Protein AF-0000000073308489 (afdb_homodimer)

InterPro domains:
  IPR010666 Zinc finger, GRF-type [PF06839] (1-43)
  IPR010666 Zinc finger, GRF-type [PS51999] (3-45)

Structure (mmCIF, N/CA/C/O backbone):
data_AF-0000000073308489-model_v1
#
loop_
_entity.id
_entity.type
_entity.pdbx_description
1 polymer 'GRF-type domain-containing protein'
#
loop_
_atom_site.group_PDB
_atom_site.id
_atom_site.type_symbol
_atom_site.label_atom_id
_atom_site.label_alt_id
_atom_site.label_comp_id
_atom_site.label_asym_id
_atom_site.label_entity_id
_atom_site.label_seq_id
_atom_site.pdbx_PDB_ins_code
_atom_site.Cartn_x
_atom_site.Cartn_y
_atom_site.Cartn_z
_atom_site.occupancy
_atom_site.B_iso_or_equiv
_atom_site.auth_seq_id
_atom_site.auth_comp_id
_atom_site.auth_asym_id
_atom_site.auth_atom_id
_atom_site.pdbx_PDB_model_num
ATOM 1 N N . PRO A 1 1 ? 15.992 29.922 -3.949 1 93.38 1 PRO A N 1
ATOM 2 C CA . PRO A 1 1 ? 17.047 30.797 -3.43 1 93.38 1 PRO A CA 1
ATOM 3 C C . PRO A 1 1 ? 18.453 30.281 -3.773 1 93.38 1 PRO A C 1
ATOM 5 O O . PRO A 1 1 ? 18.594 29.141 -4.23 1 93.38 1 PRO A O 1
ATOM 8 N N . ILE A 1 2 ? 19.359 31.203 -3.68 1 94.56 2 ILE A N 1
ATOM 9 C CA . ILE A 1 2 ? 20.75 30.828 -3.91 1 94.56 2 ILE A CA 1
ATOM 10 C C . ILE A 1 2 ? 21.438 30.562 -2.576 1 94.56 2 ILE A C 1
ATOM 12 O O . ILE A 1 2 ? 21.297 31.344 -1.631 1 94.56 2 ILE A O 1
ATOM 16 N N . CYS A 1 3 ? 22.094 29.406 -2.621 1 95 3 CYS A N 1
ATOM 17 C CA . CYS A 1 3 ? 22.75 29.047 -1.366 1 95 3 CYS A CA 1
ATOM 18 C C . CYS A 1 3 ? 24.078 29.781 -1.227 1 95 3 CYS A C 1
ATOM 20 O O . CYS A 1 3 ? 24.391 30.656 -2.031 1 95 3 CYS A O 1
ATOM 22 N N . HIS A 1 4 ? 24.828 29.453 -0.182 1 92.44 4 HIS A N 1
ATOM 23 C CA . HIS A 1 4 ? 26.078 30.156 0.125 1 92.44 4 HIS A CA 1
ATOM 24 C C . HIS A 1 4 ? 27.172 29.766 -0.856 1 92.44 4 HIS A C 1
ATOM 26 O O . HIS A 1 4 ? 28.188 30.469 -0.963 1 92.44 4 HIS A O 1
ATOM 32 N N . CYS A 1 5 ? 26.969 28.641 -1.551 1 92.62 5 CYS A N 1
ATOM 33 C CA . CYS A 1 5 ? 27.938 28.188 -2.539 1 92.62 5 CYS A CA 1
ATOM 34 C C . CYS A 1 5 ? 27.703 28.875 -3.883 1 92.62 5 CYS A C 1
ATOM 36 O O . CYS A 1 5 ? 28.516 28.719 -4.809 1 92.62 5 CYS A O 1
ATOM 38 N N . GLY A 1 6 ? 26.609 29.578 -3.963 1 93.12 6 GLY A N 1
ATOM 39 C CA . GLY A 1 6 ? 26.281 30.25 -5.215 1 93.12 6 GLY A CA 1
ATOM 40 C C . GLY A 1 6 ? 25.438 29.391 -6.137 1 93.12 6 GLY A C 1
ATOM 41 O O . GLY A 1 6 ? 25.297 29.703 -7.32 1 93.12 6 GLY A O 1
ATOM 42 N N . ASN A 1 7 ? 24.938 28.375 -5.562 1 92.88 7 ASN A N 1
ATOM 43 C CA . ASN A 1 7 ? 24.109 27.469 -6.375 1 92.88 7 ASN A CA 1
ATOM 44 C C . ASN A 1 7 ? 22.625 27.656 -6.082 1 92.88 7 ASN A C 1
ATOM 46 O O . ASN A 1 7 ? 22.25 28.016 -4.965 1 92.88 7 ASN A O 1
ATOM 50 N N . GLN A 1 8 ? 21.828 27.469 -7.152 1 94.19 8 GLN A N 1
ATOM 51 C CA . GLN A 1 8 ? 20.391 27.469 -6.969 1 94.19 8 GLN A CA 1
ATOM 52 C C . GLN A 1 8 ? 19.938 26.25 -6.16 1 94.19 8 GLN A C 1
ATOM 54 O O . GLN A 1 8 ? 20.328 25.125 -6.453 1 94.19 8 GLN A O 1
ATOM 59 N N . CYS A 1 9 ? 19.094 26.531 -5.117 1 94.94 9 CYS A N 1
ATOM 60 C CA . CYS A 1 9 ? 18.625 25.438 -4.277 1 94.94 9 CYS A CA 1
ATOM 61 C C . CYS A 1 9 ? 17.391 24.766 -4.887 1 94.94 9 CYS A C 1
ATOM 63 O O . CYS A 1 9 ? 16.578 25.438 -5.539 1 94.94 9 CYS A O 1
ATOM 65 N N . ARG A 1 10 ? 17.328 23.484 -4.617 1 92.62 10 ARG A N 1
ATOM 66 C CA . ARG A 1 10 ? 16.156 22.75 -5.066 1 92.62 10 ARG A CA 1
ATOM 67 C C . ARG A 1 10 ? 15.148 22.562 -3.932 1 92.62 10 ARG A C 1
ATOM 69 O O . ARG A 1 10 ? 15.539 22.406 -2.771 1 92.62 10 ARG A O 1
ATOM 76 N N . LEU A 1 11 ? 13.906 22.734 -4.355 1 95.81 11 LEU A N 1
ATOM 77 C CA . LEU A 1 11 ? 12.836 22.469 -3.404 1 95.81 11 LEU A CA 1
ATOM 78 C C . LEU A 1 11 ? 12.695 20.969 -3.154 1 95.81 11 LEU A C 1
ATOM 80 O O . LEU A 1 11 ? 12.414 20.203 -4.082 1 95.81 11 LEU A O 1
ATOM 84 N N . THR A 1 12 ? 12.945 20.609 -1.854 1 94.62 12 THR A N 1
ATOM 85 C CA . THR A 1 12 ? 12.914 19.203 -1.483 1 94.62 12 THR A CA 1
ATOM 86 C C . THR A 1 12 ? 11.859 18.953 -0.413 1 94.62 12 THR A C 1
ATOM 88 O O . THR A 1 12 ? 11.492 19.859 0.333 1 94.62 12 THR A O 1
ATOM 91 N N . THR A 1 13 ? 11.414 17.672 -0.446 1 96.5 13 THR A N 1
ATOM 92 C CA . THR A 1 13 ? 10.406 17.312 0.539 1 96.5 13 THR A CA 1
ATOM 93 C C . THR A 1 13 ? 11.023 16.516 1.681 1 96.5 13 THR A C 1
ATOM 95 O O . THR A 1 13 ? 11.781 15.57 1.444 1 96.5 13 THR A O 1
ATOM 98 N N . SER A 1 14 ? 10.766 16.891 2.887 1 96.44 14 SER A N 1
ATOM 99 C CA . SER A 1 14 ? 11.188 16.156 4.078 1 96.44 14 SER A CA 1
ATOM 100 C C . SER A 1 14 ? 10.219 15.031 4.398 1 96.44 14 SER A C 1
ATOM 102 O O . SER A 1 14 ? 9 15.211 4.328 1 96.44 14 SER A O 1
ATOM 104 N N . TRP A 1 15 ? 10.742 13.891 4.805 1 97.31 15 TRP A N 1
ATOM 105 C CA . TRP A 1 15 ? 9.898 12.758 5.168 1 97.31 15 TRP A CA 1
ATOM 106 C C . TRP A 1 15 ? 10.281 12.211 6.539 1 97.31 15 TRP A C 1
ATOM 108 O O . TRP A 1 15 ? 10.016 11.047 6.848 1 97.31 15 TRP A O 1
ATOM 118 N N . THR A 1 16 ? 10.883 13.109 7.27 1 96.31 16 THR A N 1
ATOM 119 C CA . THR A 1 16 ? 11.156 12.734 8.648 1 96.31 16 THR A CA 1
ATOM 120 C C . THR A 1 16 ? 9.867 12.703 9.469 1 96.31 16 THR A C 1
ATOM 122 O O . THR A 1 16 ? 8.875 13.336 9.102 1 96.31 16 THR A O 1
ATOM 125 N N . ASP A 1 17 ? 9.836 12.109 10.617 1 96.5 17 ASP A N 1
ATOM 126 C CA . ASP A 1 17 ? 8.648 11.969 11.453 1 96.5 17 ASP A CA 1
ATOM 127 C C . ASP A 1 17 ? 8.18 13.32 11.977 1 96.5 17 ASP A C 1
ATOM 129 O O . ASP A 1 17 ? 6.988 13.523 12.211 1 96.5 17 ASP A O 1
ATOM 133 N N . ASN A 1 18 ? 9.07 14.18 12.102 1 96.5 18 ASN A N 1
ATOM 134 C CA . ASN A 1 18 ? 8.727 15.469 12.688 1 96.5 18 ASN A CA 1
ATOM 135 C C . ASN A 1 18 ? 8.234 16.453 11.633 1 96.5 18 ASN A C 1
ATOM 137 O O . ASN A 1 18 ? 7.547 17.422 11.953 1 96.5 18 ASN A O 1
ATOM 141 N N . ASN A 1 19 ? 8.633 16.234 10.359 1 97 19 ASN A N 1
ATOM 142 C CA . ASN A 1 19 ? 8.242 17.141 9.281 1 97 19 ASN A CA 1
ATOM 143 C C . ASN A 1 19 ? 7.875 16.375 8.016 1 97 19 ASN A C 1
ATOM 145 O O . ASN A 1 19 ? 8.438 16.609 6.945 1 97 19 ASN A O 1
ATOM 149 N N . PRO A 1 20 ? 6.93 15.539 8.133 1 97.94 20 PRO A N 1
ATOM 150 C CA . PRO A 1 20 ? 6.59 14.727 6.961 1 97.94 20 PRO A CA 1
ATOM 151 C C . PRO A 1 20 ? 5.887 15.531 5.871 1 97.94 20 PRO A C 1
ATOM 153 O O . PRO A 1 20 ? 4.879 16.188 6.141 1 97.94 20 PRO A O 1
ATOM 156 N N . GLY A 1 21 ? 6.457 15.508 4.707 1 97.44 21 GLY A N 1
ATOM 157 C CA . GLY A 1 21 ? 5.816 16.141 3.564 1 97.44 21 GLY A CA 1
ATOM 158 C C . GLY A 1 21 ? 6.141 17.609 3.432 1 97.44 21 GLY A C 1
ATOM 159 O O . GLY A 1 21 ? 5.746 18.25 2.455 1 97.44 21 GLY A O 1
ATOM 160 N N . ARG A 1 22 ? 6.789 18.156 4.438 1 97.25 22 ARG A N 1
ATOM 161 C CA . ARG A 1 22 ? 7.109 19.578 4.426 1 97.25 22 ARG A CA 1
ATOM 162 C C . ARG A 1 22 ? 8.234 19.875 3.441 1 97.25 22 ARG A C 1
ATOM 164 O O . ARG A 1 22 ? 9.219 19.141 3.367 1 97.25 22 ARG A O 1
ATOM 171 N N . ARG A 1 23 ? 8.062 21.016 2.801 1 97.44 23 ARG A N 1
ATOM 172 C CA . ARG A 1 23 ? 9.062 21.328 1.788 1 97.44 23 ARG A CA 1
ATOM 173 C C . ARG A 1 23 ? 10.055 22.359 2.305 1 97.44 23 ARG A C 1
ATOM 175 O O . ARG A 1 23 ? 9.719 23.188 3.166 1 97.44 23 ARG A O 1
ATOM 182 N N . PHE A 1 24 ? 11.297 22.172 1.689 1 96.88 24 PHE A N 1
ATOM 183 C CA . PHE A 1 24 ? 12.359 23.094 2.07 1 96.88 24 PHE A CA 1
ATOM 184 C C . PHE A 1 24 ? 13.336 23.312 0.916 1 96.88 24 PHE A C 1
ATOM 186 O O . PHE A 1 24 ? 13.406 22.5 -0.001 1 96.88 24 PHE A O 1
ATOM 193 N N . TRP A 1 25 ? 13.961 24.422 0.917 1 96.38 25 TRP A N 1
ATOM 194 C CA . TRP A 1 25 ? 15.102 24.719 0.059 1 96.38 25 TRP A CA 1
ATOM 195 C C . TRP A 1 25 ? 16.406 24.375 0.759 1 96.38 25 TRP A C 1
ATOM 197 O O . TRP A 1 25 ? 16.641 24.781 1.903 1 96.38 25 TRP A O 1
ATOM 207 N N . GLY A 1 26 ? 17.141 23.547 0.122 1 93.44 26 GLY A N 1
ATOM 208 C CA . GLY A 1 26 ? 18.438 23.203 0.691 1 93.44 26 GLY A CA 1
ATOM 209 C C . GLY A 1 26 ? 19.531 23.078 -0.351 1 93.44 26 GLY A C 1
ATOM 210 O O . GLY A 1 26 ? 19.266 22.766 -1.51 1 93.44 26 GLY A O 1
ATOM 211 N N . CYS A 1 27 ? 20.672 23.375 0.112 1 93.31 27 CYS A N 1
ATOM 212 C CA . CYS A 1 27 ? 21.828 23.141 -0.739 1 93.31 27 CYS A CA 1
ATOM 213 C C . CYS A 1 27 ? 22.016 21.641 -1 1 93.31 27 CYS A C 1
ATOM 215 O O . CYS A 1 27 ? 21.75 20.812 -0.128 1 93.31 27 CYS A O 1
ATOM 217 N N . ALA A 1 28 ? 22.484 21.391 -2.162 1 87.62 28 ALA A N 1
ATOM 218 C CA . ALA A 1 28 ? 22.734 20 -2.52 1 87.62 28 ALA A CA 1
ATOM 219 C C . ALA A 1 28 ? 23.797 19.375 -1.613 1 87.62 28 ALA A C 1
ATOM 221 O O . ALA A 1 28 ? 23.812 18.156 -1.419 1 87.62 28 ALA A O 1
ATOM 222 N N . ASN A 1 29 ? 24.562 20.172 -1.002 1 83.94 29 ASN A N 1
ATOM 223 C CA . ASN A 1 29 ? 25.641 19.703 -0.139 1 83.94 29 ASN A CA 1
ATOM 224 C C . ASN A 1 29 ? 25.266 19.781 1.336 1 83.94 29 ASN A C 1
ATOM 226 O O . ASN A 1 29 ? 26.141 19.766 2.209 1 83.94 29 ASN A O 1
ATOM 230 N N . TYR A 1 30 ? 24 19.953 1.499 1 84.25 30 TYR A N 1
ATOM 231 C CA . TYR A 1 30 ? 23.547 20.062 2.879 1 84.25 30 TYR A CA 1
ATOM 232 C C . TYR A 1 30 ? 23.812 18.781 3.656 1 84.25 30 TYR A C 1
ATOM 234 O O . TYR A 1 30 ? 23.5 17.688 3.182 1 84.25 30 TYR A O 1
ATOM 242 N N . GLY A 1 31 ? 24.375 18.906 4.863 1 77.44 31 GLY A N 1
ATOM 243 C CA . GLY A 1 31 ? 24.641 17.75 5.715 1 77.44 31 GLY A CA 1
ATOM 244 C C . GLY A 1 31 ? 26.016 17.141 5.469 1 77.44 31 GLY A C 1
ATOM 245 O O . GLY A 1 31 ? 26.438 16.25 6.199 1 77.44 31 GLY A O 1
ATOM 246 N N . VAL A 1 32 ? 26.578 17.5 4.34 1 79.38 32 VAL A N 1
ATOM 247 C CA . VAL A 1 32 ? 27.938 17.031 4.086 1 79.38 32 VAL A CA 1
ATOM 248 C C . VAL A 1 32 ? 28.906 17.688 5.066 1 79.38 32 VAL A C 1
ATOM 250 O O . VAL A 1 32 ? 28.703 18.828 5.48 1 79.38 32 VAL A O 1
ATOM 253 N N . ARG A 1 33 ? 29.859 16.797 5.539 1 81.25 33 ARG A N 1
ATOM 254 C CA . ARG A 1 33 ? 30.875 17.375 6.422 1 81.25 33 ARG A CA 1
ATOM 255 C C . ARG A 1 33 ? 31.484 18.625 5.812 1 81.25 33 ARG A C 1
ATOM 257 O O . ARG A 1 33 ? 32.031 18.578 4.707 1 81.25 33 ARG A O 1
ATOM 264 N N . ARG A 1 34 ? 31.516 19.75 6.566 1 80.81 34 ARG A N 1
ATOM 265 C CA . ARG A 1 34 ? 32.062 21.047 6.137 1 80.81 34 ARG A CA 1
ATOM 266 C C . ARG A 1 34 ? 31.312 21.562 4.91 1 80.81 34 ARG A C 1
ATOM 268 O O . ARG A 1 34 ? 31.891 22.266 4.082 1 80.81 34 ARG A O 1
ATOM 275 N N . GLY A 1 35 ? 30.172 21 4.66 1 82.06 35 GLY A N 1
ATOM 276 C CA . GLY A 1 35 ? 29.391 21.422 3.504 1 82.06 35 GLY A CA 1
ATOM 277 C C . GLY A 1 35 ? 28.5 22.609 3.787 1 82.06 35 GLY A C 1
ATOM 278 O O . GLY A 1 35 ? 28.438 23.094 4.918 1 82.06 35 GLY A O 1
ATOM 279 N N . CYS A 1 36 ? 27.938 23.188 2.715 1 91.38 36 CYS A N 1
ATOM 280 C CA . CYS A 1 36 ? 27.016 24.312 2.781 1 91.38 36 CYS A CA 1
ATOM 281 C C . CYS A 1 36 ? 25.797 23.969 3.643 1 91.38 36 CYS A C 1
ATOM 283 O O . CYS A 1 36 ? 25.188 22.906 3.48 1 91.38 36 CYS A O 1
ATOM 285 N N . ALA A 1 37 ? 25.469 24.828 4.656 1 88.62 37 ALA A N 1
ATOM 286 C CA . ALA A 1 37 ? 24.406 24.531 5.609 1 88.62 37 ALA A CA 1
ATOM 287 C C . ALA A 1 37 ? 23.141 25.312 5.281 1 88.62 37 ALA A C 1
ATOM 289 O O . ALA A 1 37 ? 22.297 25.531 6.156 1 88.62 37 ALA A O 1
ATOM 290 N N . PHE A 1 38 ? 23.156 25.844 4.008 1 94.06 38 PHE A N 1
ATOM 291 C CA . PHE A 1 38 ? 21.969 26.609 3.648 1 94.06 38 PHE A CA 1
ATOM 292 C C . PHE A 1 38 ? 20.734 25.719 3.705 1 94.06 38 PHE A C 1
ATOM 294 O O . PHE A 1 38 ? 20.688 24.656 3.105 1 94.06 38 PHE A O 1
ATOM 301 N N . PHE A 1 39 ? 19.75 26.172 4.453 1 93.94 39 PHE A N 1
ATOM 302 C CA . PHE A 1 39 ? 18.484 25.469 4.648 1 93.94 39 PHE A CA 1
ATOM 303 C C . PHE A 1 39 ? 17.375 26.438 5.031 1 93.94 39 PHE A C 1
ATOM 305 O O . PHE A 1 39 ? 17.531 27.234 5.949 1 93.94 39 PHE A O 1
ATOM 312 N N . GLU A 1 40 ?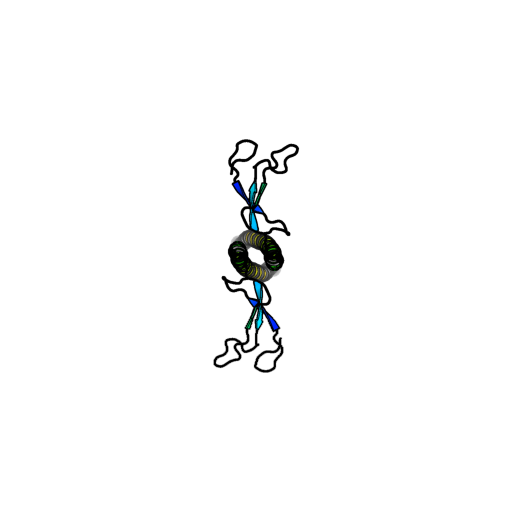 16.281 26.312 4.172 1 95.12 40 GLU A N 1
ATOM 313 C CA . GLU A 1 40 ? 15.125 27.156 4.461 1 95.12 40 GLU A CA 1
ATOM 314 C C . GLU A 1 40 ? 13.812 26.406 4.199 1 95.12 40 GLU A C 1
ATOM 316 O O . GLU A 1 40 ? 13.578 25.922 3.088 1 95.12 40 GLU A O 1
ATOM 321 N N . TRP A 1 41 ? 12.992 26.531 5.262 1 96.25 41 TRP A N 1
ATOM 322 C CA . TRP A 1 41 ? 11.688 25.906 5.062 1 96.25 41 TRP A CA 1
ATOM 323 C C . TRP A 1 41 ? 10.844 26.719 4.082 1 96.25 41 TRP A C 1
ATOM 325 O O . TRP A 1 41 ? 10.828 27.953 4.133 1 96.25 41 TRP A O 1
ATOM 335 N N . TYR A 1 42 ? 10.266 25.953 3.215 1 96.94 42 TYR A N 1
ATOM 336 C CA . TYR A 1 42 ? 9.328 26.547 2.27 1 96.94 42 TYR A CA 1
ATOM 337 C C . TYR A 1 42 ? 7.91 26.562 2.836 1 96.94 42 TYR A C 1
ATOM 339 O O . TYR A 1 42 ? 7.191 27.547 2.711 1 96.94 42 TYR A O 1
ATOM 347 N N . ASP A 1 43 ? 7.535 25.5 3.535 1 96.81 43 ASP A N 1
ATOM 348 C CA . ASP A 1 43 ? 6.203 25.344 4.113 1 96.81 43 ASP A CA 1
ATOM 349 C C . ASP A 1 43 ? 6.219 25.625 5.613 1 96.81 43 ASP A C 1
ATOM 351 O O . ASP A 1 43 ? 7.254 25.516 6.266 1 96.81 43 ASP A O 1
ATOM 355 N N . PRO A 1 44 ? 4.98 26.031 6.023 1 94.06 44 PRO A N 1
ATOM 356 C CA . PRO A 1 44 ? 4.879 26.172 7.477 1 94.06 44 PRO A CA 1
ATOM 357 C C . PRO A 1 44 ? 4.969 24.844 8.203 1 94.06 44 PRO A C 1
ATOM 359 O O . PRO A 1 44 ? 5.012 23.781 7.566 1 94.06 44 PRO A O 1
ATOM 362 N N . GLN A 1 45 ? 5.02 24.969 9.555 1 93.81 45 GLN A N 1
ATOM 363 C CA . GLN A 1 45 ? 5.102 23.766 10.375 1 93.81 45 GLN A CA 1
ATOM 364 C C . GLN A 1 45 ? 3.863 22.891 10.195 1 93.81 45 GLN A C 1
ATOM 366 O O . GLN A 1 45 ? 2.748 23.406 10.086 1 93.81 45 GLN A O 1
ATOM 371 N N . VAL A 1 46 ? 4.125 21.656 10.281 1 94.38 46 VAL A N 1
ATOM 372 C CA . VAL A 1 46 ? 3.037 20.688 10.195 1 94.38 46 VAL A CA 1
ATOM 373 C C . VAL A 1 46 ? 2.367 20.531 11.555 1 94.38 46 VAL A C 1
ATOM 375 O O . VAL A 1 46 ? 3.045 20.5 12.586 1 94.38 46 VAL A O 1
ATOM 378 N N . CYS A 1 47 ? 1.053 20.453 11.484 1 94.19 47 CYS A N 1
ATOM 379 C CA . CYS A 1 47 ? 0.37 20.266 12.758 1 94.19 47 CYS A CA 1
ATOM 380 C C . CYS A 1 47 ? 0.543 18.844 13.273 1 94.19 47 CYS A C 1
ATOM 382 O O . CYS A 1 47 ? 0.816 17.938 12.492 1 94.19 47 CYS A O 1
ATOM 384 N N . GLU A 1 48 ? 0.394 18.703 14.578 1 95.75 48 GLU A N 1
ATOM 385 C CA . GLU A 1 48 ? 0.668 17.422 15.242 1 95.75 48 GLU A CA 1
ATOM 386 C C . GLU A 1 48 ? -0.207 16.312 14.68 1 95.75 48 GLU A C 1
ATOM 388 O O . GLU A 1 48 ? 0.278 15.211 14.406 1 95.75 48 GLU A O 1
ATOM 393 N N . ARG A 1 49 ? -1.461 16.578 14.555 1 96.94 49 ARG A N 1
ATOM 394 C CA . ARG A 1 49 ? -2.377 15.57 14.039 1 96.94 49 ARG A CA 1
ATOM 395 C C . ARG A 1 49 ? -1.951 15.102 12.648 1 96.94 49 ARG A C 1
ATOM 397 O O . ARG A 1 49 ? -1.952 13.898 12.367 1 96.94 49 ARG A O 1
ATOM 404 N N . SER A 1 50 ? -1.629 16.047 11.82 1 97.06 50 SER A N 1
ATOM 405 C CA . SER A 1 50 ? -1.205 15.703 10.469 1 97.06 50 SER A CA 1
ATOM 406 C C . SER A 1 50 ? 0.065 14.859 10.484 1 97.06 50 SER A C 1
ATOM 408 O O . SER A 1 50 ? 0.217 13.938 9.68 1 97.06 50 SER A O 1
ATOM 410 N N . LYS A 1 51 ? 0.958 15.125 11.391 1 97.19 51 LYS A N 1
ATOM 411 C CA . LYS A 1 51 ? 2.162 14.312 11.539 1 97.19 51 LYS A CA 1
ATOM 412 C C . LYS A 1 51 ? 1.812 12.852 11.805 1 97.19 51 LYS A C 1
ATOM 414 O O . LYS A 1 51 ? 2.34 11.953 11.148 1 97.19 51 LYS A O 1
ATOM 419 N N . ILE A 1 52 ? 0.979 12.734 12.734 1 97.75 52 ILE A N 1
ATOM 420 C CA . ILE A 1 52 ? 0.576 11.398 13.156 1 97.75 52 ILE A CA 1
ATOM 421 C C . ILE A 1 52 ? -0.067 10.664 11.984 1 97.75 52 ILE A C 1
ATOM 423 O O . ILE A 1 52 ? 0.27 9.508 11.703 1 97.75 52 ILE A O 1
ATOM 427 N N . VAL A 1 53 ? -0.934 11.359 11.32 1 98.44 53 VAL A N 1
ATOM 428 C CA . VAL A 1 53 ? -1.691 10.75 10.234 1 98.44 53 VAL A CA 1
ATOM 429 C C . VAL A 1 53 ? -0.751 10.391 9.086 1 98.44 53 VAL A C 1
ATOM 431 O O . VAL A 1 53 ? -0.791 9.273 8.57 1 98.44 53 VAL A O 1
ATOM 434 N N . ILE A 1 54 ? 0.056 11.289 8.648 1 98.62 54 ILE A N 1
ATOM 435 C CA . ILE A 1 54 ? 0.968 11.07 7.535 1 98.62 54 ILE A CA 1
ATOM 436 C C . ILE A 1 54 ? 1.927 9.93 7.867 1 98.62 54 ILE A C 1
ATOM 438 O O . ILE A 1 54 ? 2.117 9.016 7.062 1 98.62 54 ILE A O 1
ATOM 442 N N . CYS A 1 55 ? 2.494 9.961 9.023 1 98.62 55 CYS A N 1
ATOM 443 C CA . CYS A 1 55 ? 3.42 8.906 9.406 1 98.62 55 CYS A CA 1
ATOM 444 C C . CYS A 1 55 ? 2.717 7.551 9.445 1 98.62 55 CYS A C 1
ATOM 446 O O . CYS A 1 55 ? 3.287 6.539 9.031 1 98.62 55 CYS A O 1
ATOM 448 N N . GLY A 1 56 ? 1.546 7.551 9.953 1 98.62 56 GLY A N 1
ATOM 449 C CA . GLY A 1 56 ? 0.768 6.32 9.953 1 98.62 56 GLY A CA 1
ATOM 450 C C . GLY A 1 56 ? 0.51 5.777 8.555 1 98.62 56 GLY A C 1
ATOM 451 O O . GLY A 1 56 ? 0.668 4.582 8.312 1 98.62 56 GLY A O 1
ATOM 452 N N . LEU A 1 57 ? 0.108 6.641 7.738 1 98.62 57 LEU A N 1
ATOM 453 C CA . LEU A 1 57 ? -0.155 6.25 6.359 1 98.62 57 LEU A CA 1
ATOM 454 C C . LEU A 1 57 ? 1.115 5.738 5.688 1 98.62 57 LEU A C 1
ATOM 456 O O . LEU A 1 57 ? 1.079 4.746 4.957 1 98.62 57 LEU A O 1
ATOM 460 N N . LEU A 1 58 ? 2.184 6.41 5.906 1 98.62 58 LEU A N 1
ATOM 461 C CA . LEU A 1 58 ? 3.459 5.984 5.336 1 98.62 58 LEU A CA 1
ATOM 462 C C . LEU A 1 58 ? 3.832 4.59 5.824 1 98.62 58 LEU A C 1
ATOM 464 O O . LEU A 1 58 ? 4.289 3.754 5.043 1 98.62 58 LEU A O 1
ATOM 468 N N . LYS A 1 59 ? 3.666 4.328 7.059 1 98.62 59 LYS A N 1
ATOM 469 C CA . LYS A 1 59 ? 3.959 3.008 7.609 1 98.62 59 LYS A CA 1
ATOM 470 C C . LYS A 1 59 ? 3.082 1.936 6.969 1 98.62 59 LYS A C 1
ATOM 472 O O . LYS A 1 59 ? 3.574 0.87 6.59 1 98.62 59 LYS A O 1
ATOM 477 N N . ARG A 1 60 ? 1.847 2.166 6.891 1 98.69 60 ARG A N 1
ATOM 478 C CA . ARG A 1 60 ? 0.921 1.228 6.266 1 98.69 60 ARG A CA 1
ATOM 479 C C . ARG A 1 60 ? 1.281 0.998 4.801 1 98.69 60 ARG A C 1
ATOM 481 O O . ARG A 1 60 ? 1.231 -0.134 4.312 1 98.69 60 ARG A O 1
ATOM 488 N N . LEU A 1 61 ? 1.571 2.066 4.199 1 98.69 61 LEU A N 1
ATOM 489 C CA . LEU A 1 61 ? 1.934 1.969 2.791 1 98.69 61 LEU A CA 1
ATOM 490 C C . LEU A 1 61 ? 3.168 1.092 2.605 1 98.69 61 LEU A C 1
ATOM 492 O O . LEU A 1 61 ? 3.193 0.228 1.726 1 98.69 61 LEU A O 1
ATOM 496 N N . ARG A 1 62 ? 4.141 1.306 3.391 1 98.38 62 ARG A N 1
ATOM 497 C CA . ARG A 1 62 ? 5.344 0.486 3.312 1 98.38 62 ARG A CA 1
ATOM 498 C C . ARG A 1 62 ? 5.02 -0.986 3.551 1 98.38 62 ARG A C 1
ATOM 500 O O . ARG A 1 62 ? 5.539 -1.861 2.854 1 98.38 62 ARG A O 1
ATOM 507 N N . LYS A 1 63 ? 4.199 -1.227 4.488 1 98.75 63 LYS A N 1
ATOM 508 C CA . LYS A 1 63 ? 3.793 -2.596 4.793 1 98.75 63 LYS A CA 1
ATOM 509 C C . LYS A 1 63 ? 3.092 -3.24 3.602 1 98.75 63 LYS A C 1
ATOM 511 O O . LYS A 1 63 ? 3.408 -4.371 3.227 1 98.75 63 LYS A O 1
ATOM 516 N N . GLU A 1 64 ? 2.189 -2.479 3.055 1 98.75 64 GLU A N 1
ATOM 517 C CA . GLU A 1 64 ? 1.459 -2.988 1.898 1 98.75 64 GLU A CA 1
ATOM 518 C C . GLU A 1 64 ? 2.395 -3.232 0.718 1 98.75 64 GLU A C 1
ATOM 520 O O . GLU A 1 64 ? 2.258 -4.23 0.007 1 98.75 64 GLU A O 1
ATOM 525 N N . GLU A 1 65 ? 3.279 -2.41 0.503 1 98.62 65 GLU A N 1
ATOM 526 C CA . GLU A 1 65 ? 4.238 -2.543 -0.587 1 98.62 65 GLU A CA 1
ATOM 527 C C . GLU A 1 65 ? 5.121 -3.775 -0.398 1 98.62 65 GLU A C 1
ATOM 529 O O . GLU A 1 65 ? 5.434 -4.477 -1.362 1 98.62 65 GLU A O 1
ATOM 534 N N . GLU A 1 66 ? 5.551 -3.988 0.815 1 98.56 66 GLU A N 1
ATOM 535 C CA . GLU A 1 66 ? 6.34 -5.18 1.111 1 98.56 66 GLU A CA 1
ATOM 536 C C . GLU A 1 66 ? 5.543 -6.453 0.838 1 98.56 66 GLU A C 1
ATOM 538 O O . GLU A 1 66 ? 6.062 -7.398 0.242 1 98.56 66 GLU A O 1
ATOM 543 N N . GLU A 1 67 ? 4.336 -6.441 1.291 1 98.56 67 GLU A N 1
ATOM 544 C CA . GLU A 1 67 ? 3.467 -7.582 1.03 1 98.56 67 GLU A CA 1
ATOM 545 C C . GLU A 1 67 ? 3.283 -7.805 -0.469 1 98.56 67 GLU A C 1
ATOM 547 O O . GLU A 1 67 ? 3.342 -8.945 -0.943 1 98.56 67 GLU A O 1
ATOM 552 N N . ASN A 1 68 ? 3.043 -6.719 -1.115 1 98.69 68 ASN A N 1
ATOM 553 C CA . ASN A 1 68 ? 2.898 -6.797 -2.564 1 98.69 68 ASN A CA 1
ATOM 554 C C . ASN A 1 68 ? 4.145 -7.387 -3.221 1 98.69 68 ASN A C 1
ATOM 556 O O . ASN A 1 68 ? 4.039 -8.195 -4.141 1 98.69 68 ASN A O 1
ATOM 560 N N . ARG A 1 69 ? 5.312 -7.016 -2.781 1 98.19 69 ARG A N 1
ATOM 561 C CA . ARG A 1 69 ? 6.566 -7.535 -3.314 1 98.19 69 ARG A CA 1
ATOM 562 C C . ARG A 1 69 ? 6.672 -9.047 -3.1 1 98.19 69 ARG A C 1
ATOM 564 O O . ARG A 1 69 ? 7.062 -9.781 -4.008 1 98.19 69 ARG A O 1
ATOM 571 N N . LYS A 1 70 ? 6.312 -9.5 -1.938 1 98.38 70 LYS A N 1
ATOM 572 C CA . LYS A 1 70 ? 6.348 -10.922 -1.614 1 98.38 70 LYS A CA 1
ATOM 573 C C . LYS A 1 70 ? 5.383 -11.711 -2.494 1 98.38 70 LYS A C 1
ATOM 575 O O . LYS A 1 70 ? 5.734 -12.773 -3.016 1 98.38 70 LYS A O 1
ATOM 580 N N . LEU A 1 71 ? 4.219 -11.164 -2.688 1 98.25 71 LEU A N 1
ATOM 581 C CA . LEU A 1 71 ? 3.207 -11.836 -3.498 1 98.25 71 LEU A CA 1
ATOM 582 C C . LEU A 1 71 ? 3.639 -11.898 -4.961 1 98.25 71 LEU A C 1
ATOM 584 O O . LEU A 1 71 ? 3.418 -12.914 -5.633 1 98.25 71 LEU A O 1
ATOM 588 N N . LYS A 1 72 ? 4.203 -10.828 -5.43 1 98.25 72 LYS A N 1
ATOM 589 C CA . LYS A 1 72 ? 4.688 -10.836 -6.805 1 98.25 72 LYS A CA 1
ATOM 590 C C . LYS A 1 72 ? 5.742 -11.922 -7.012 1 98.25 72 LYS A C 1
ATOM 592 O O . LYS A 1 72 ? 5.766 -12.578 -8.055 1 98.25 72 LYS A O 1
ATOM 597 N N . LYS A 1 73 ? 6.59 -12.125 -6.043 1 97.69 73 LYS A N 1
ATOM 598 C CA . LYS 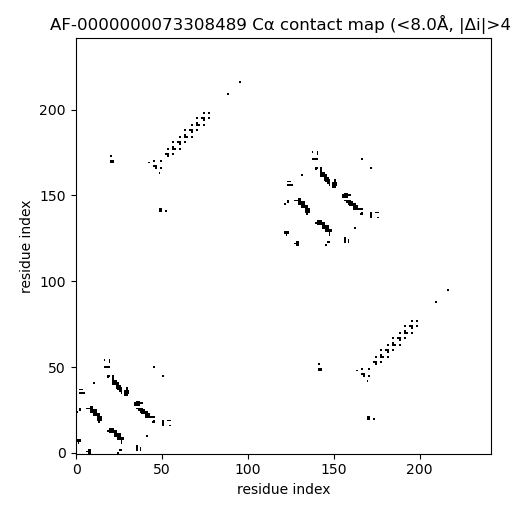A 1 73 ? 7.582 -13.195 -6.117 1 97.69 73 LYS A CA 1
ATOM 599 C C . LYS A 1 73 ? 6.91 -14.57 -6.137 1 97.69 73 LYS A C 1
ATOM 601 O O . LYS A 1 73 ? 7.309 -15.445 -6.902 1 97.69 73 LYS A O 1
ATOM 606 N N . LYS A 1 74 ? 5.91 -14.711 -5.309 1 96.88 74 LYS A N 1
ATOM 607 C CA . LYS A 1 74 ? 5.184 -15.969 -5.258 1 96.88 74 LYS A CA 1
ATOM 608 C C . LYS A 1 74 ? 4.5 -16.266 -6.59 1 96.88 74 LYS A C 1
ATOM 610 O O . LYS A 1 74 ? 4.527 -17.406 -7.07 1 96.88 74 LYS A O 1
ATOM 615 N N . VAL A 1 75 ? 3.91 -15.195 -7.078 1 96.25 75 VAL A N 1
ATOM 616 C CA . VAL A 1 75 ? 3.238 -15.344 -8.367 1 96.25 75 VAL A CA 1
ATOM 617 C C . VAL A 1 75 ? 4.262 -15.695 -9.445 1 96.25 75 VAL A C 1
ATOM 619 O O . VAL A 1 75 ? 4.02 -16.562 -10.281 1 96.25 75 VAL A O 1
ATOM 622 N N . GLY A 1 76 ? 5.391 -15.047 -9.43 1 95.25 76 GLY A N 1
ATOM 623 C CA . GLY A 1 76 ? 6.441 -15.367 -10.383 1 95.25 76 GLY A CA 1
ATOM 624 C C . GLY A 1 76 ? 6.938 -16.797 -10.273 1 95.25 76 GLY A C 1
ATOM 625 O O . GLY A 1 76 ? 7.145 -17.469 -11.281 1 95.25 76 GLY A O 1
ATOM 626 N N . ALA A 1 77 ? 7.113 -17.219 -9.102 1 93.38 77 ALA A N 1
ATOM 627 C CA . ALA A 1 77 ? 7.57 -18.594 -8.859 1 93.38 77 ALA A CA 1
ATOM 628 C C . ALA A 1 77 ? 6.531 -19.609 -9.328 1 93.38 77 ALA A C 1
ATOM 630 O O . ALA A 1 77 ? 6.879 -20.641 -9.914 1 93.38 77 ALA A O 1
ATOM 631 N N . ALA A 1 78 ? 5.246 -19.266 -9.031 1 91.06 78 ALA A N 1
ATOM 632 C CA . ALA A 1 78 ? 4.168 -20.172 -9.445 1 91.06 78 ALA A CA 1
ATOM 633 C C . ALA A 1 78 ? 4.086 -20.266 -10.961 1 91.06 78 ALA A C 1
ATOM 635 O O . ALA A 1 78 ? 3.84 -21.344 -11.508 1 91.06 78 ALA A O 1
ATOM 636 N N . GLN A 1 79 ? 4.285 -19.219 -11.625 1 90.75 79 GLN A N 1
ATOM 637 C CA . GLN A 1 79 ? 4.266 -19.219 -13.086 1 90.75 79 GLN A CA 1
ATOM 638 C C . GLN A 1 79 ? 5.418 -20.047 -13.648 1 90.75 79 GLN A C 1
ATOM 640 O O . GLN A 1 79 ? 5.23 -20.812 -14.594 1 90.75 79 GLN A O 1
ATOM 645 N N . ALA A 1 80 ? 6.578 -19.906 -13.062 1 90.69 80 ALA A N 1
ATOM 646 C CA . ALA A 1 80 ? 7.734 -20.703 -13.477 1 90.69 80 ALA A CA 1
ATOM 647 C C . ALA A 1 80 ? 7.48 -22.188 -13.266 1 90.69 80 ALA A C 1
ATOM 649 O O . ALA A 1 80 ? 7.809 -23.016 -14.125 1 90.69 80 ALA A O 1
ATOM 650 N N . GLN A 1 81 ? 6.918 -22.562 -12.203 1 88.06 81 GLN A N 1
ATOM 651 C CA . GLN A 1 81 ? 6.617 -23.953 -11.883 1 88.06 81 GLN A CA 1
ATOM 652 C C . GLN A 1 81 ? 5.586 -24.531 -12.852 1 88.06 81 GLN A C 1
ATOM 654 O O . GLN A 1 81 ? 5.664 -25.703 -13.234 1 88.06 81 GLN A O 1
ATOM 659 N N . ARG A 1 82 ? 4.602 -23.781 -13.258 1 86.31 82 ARG A N 1
ATOM 660 C CA . ARG A 1 82 ? 3.588 -24.203 -14.211 1 86.31 82 ARG A CA 1
ATOM 661 C C . ARG A 1 82 ? 4.223 -24.609 -15.539 1 86.31 82 ARG A C 1
ATOM 663 O O . ARG A 1 82 ? 3.85 -25.625 -16.125 1 86.31 82 ARG A O 1
ATOM 670 N N . PHE A 1 83 ? 5.219 -23.875 -15.977 1 87.44 83 PHE A N 1
ATOM 671 C CA . PHE A 1 83 ? 5.91 -24.172 -17.219 1 87.44 83 PHE A CA 1
ATOM 672 C C . PHE A 1 83 ? 6.676 -25.484 -17.109 1 87.44 83 PHE A C 1
ATOM 674 O O . PHE A 1 83 ? 6.621 -26.328 -18.016 1 87.44 83 PHE A O 1
ATOM 681 N N . LEU A 1 84 ? 7.348 -25.688 -16.031 1 86.81 84 LEU A N 1
ATOM 682 C CA . LEU A 1 84 ? 8.109 -26.906 -15.797 1 86.81 84 LEU A CA 1
ATOM 683 C C . LEU A 1 84 ? 7.184 -28.125 -15.75 1 86.81 84 LEU A C 1
ATOM 685 O O . LEU A 1 84 ? 7.473 -29.156 -16.375 1 86.81 84 LEU A O 1
ATOM 689 N N . ARG A 1 85 ? 6.078 -28.031 -15.133 1 84.31 85 ARG A N 1
ATOM 690 C CA . ARG A 1 85 ? 5.141 -29.141 -15 1 84.31 85 ARG A CA 1
ATOM 691 C C . ARG A 1 85 ? 4.543 -29.516 -16.359 1 84.31 85 ARG A C 1
ATOM 693 O O . ARG A 1 85 ? 4.359 -30.688 -16.656 1 84.31 85 ARG A O 1
ATOM 700 N N . ALA A 1 86 ? 4.234 -28.406 -17.109 1 84.75 86 ALA A N 1
ATOM 701 C CA . ALA A 1 86 ? 3.695 -28.656 -18.438 1 84.75 86 ALA A CA 1
ATOM 702 C C . ALA A 1 86 ? 4.688 -29.438 -19.297 1 84.75 86 ALA A C 1
ATOM 704 O O . ALA A 1 86 ? 4.293 -30.344 -20.031 1 84.75 86 ALA A O 1
ATOM 705 N N . SER A 1 87 ? 5.996 -29.156 -19.203 1 87.56 87 SER A N 1
ATOM 706 C CA . SER A 1 87 ? 7.039 -29.859 -19.938 1 87.56 87 SER A CA 1
ATOM 707 C C . SER A 1 87 ? 7.164 -31.312 -19.484 1 87.56 87 SER A C 1
ATOM 709 O O . SER A 1 87 ? 7.281 -32.219 -20.312 1 87.56 87 SER A O 1
ATOM 711 N N . VAL A 1 88 ? 7.066 -31.516 -18.203 1 84 88 VAL A N 1
ATOM 712 C CA . VAL A 1 88 ? 7.176 -32.875 -17.641 1 84 88 VAL A CA 1
ATOM 713 C C . VAL A 1 88 ? 5.973 -33.719 -18.078 1 84 88 VAL A C 1
ATOM 715 O O . VAL A 1 88 ? 6.129 -34.875 -18.469 1 84 88 VAL A O 1
ATOM 718 N N . MET A 1 89 ? 4.742 -33.156 -18.047 1 83.81 89 MET A N 1
ATOM 719 C CA . MET A 1 89 ? 3.533 -33.844 -18.484 1 83.81 89 MET A CA 1
ATOM 720 C C . MET A 1 89 ? 3.613 -34.25 -19.953 1 83.81 89 MET A C 1
ATOM 722 O O . MET A 1 89 ? 3.238 -35.344 -20.328 1 83.81 89 MET A O 1
ATOM 726 N N . GLY A 1 90 ? 4.121 -33.25 -20.797 1 85.06 90 GLY A N 1
ATOM 727 C CA . GLY A 1 90 ? 4.309 -33.562 -22.203 1 85.06 90 GLY A CA 1
ATOM 728 C C . GLY A 1 90 ? 5.281 -34.688 -22.453 1 85.06 90 GLY A C 1
ATOM 729 O O . GLY A 1 90 ? 5.027 -35.562 -23.281 1 85.06 90 GLY A O 1
ATOM 730 N N . SER A 1 91 ? 6.367 -34.812 -21.719 1 86.38 91 SER A N 1
ATOM 731 C CA . SER A 1 91 ? 7.359 -35.875 -21.844 1 86.38 91 SER A CA 1
ATOM 732 C C . SER A 1 91 ? 6.781 -37.25 -21.422 1 86.38 91 SER A C 1
ATOM 734 O O . SER A 1 91 ? 7.086 -38.25 -22.047 1 86.38 91 SER A O 1
ATOM 736 N N . ARG A 1 92 ? 5.93 -37.281 -20.422 1 81.25 92 ARG A N 1
ATOM 737 C CA . ARG A 1 92 ? 5.305 -38.5 -19.969 1 81.25 92 ARG A CA 1
ATOM 738 C C . ARG A 1 92 ? 4.336 -39.062 -21.016 1 81.25 92 ARG A C 1
ATOM 740 O O . ARG A 1 92 ? 4.309 -40.25 -21.281 1 81.25 92 ARG A O 1
ATOM 747 N N . ILE A 1 93 ? 3.525 -38.031 -21.562 1 84.56 93 ILE A N 1
ATOM 748 C CA . ILE A 1 93 ? 2.598 -38.406 -22.625 1 84.56 93 ILE A CA 1
ATOM 749 C C . ILE A 1 93 ? 3.375 -39 -23.797 1 84.56 93 ILE A C 1
ATOM 751 O O . ILE A 1 93 ? 3.002 -40.031 -24.344 1 84.56 93 ILE A O 1
ATOM 755 N N . PHE A 1 94 ? 4.566 -38.438 -24.109 1 87.56 94 PHE A N 1
ATOM 756 C CA . PHE A 1 94 ? 5.426 -38.906 -25.188 1 87.56 94 PHE A CA 1
ATOM 757 C C . PHE A 1 94 ? 5.984 -40.281 -24.875 1 87.56 94 PHE A C 1
ATOM 759 O O . PHE A 1 94 ? 5.961 -41.188 -25.719 1 87.56 94 PHE A O 1
ATOM 766 N N . LEU A 1 95 ? 6.387 -40.5 -23.625 1 84.12 95 LEU A N 1
ATOM 767 C CA . LEU A 1 95 ? 6.934 -41.781 -23.203 1 84.12 95 LEU A CA 1
ATOM 768 C C . LEU A 1 95 ? 5.863 -42.875 -23.234 1 84.12 95 LEU A C 1
ATOM 770 O O . LEU A 1 95 ? 6.137 -44 -23.625 1 84.12 95 LEU A O 1
ATOM 774 N N . THR A 1 96 ? 4.598 -42.531 -22.797 1 82.5 96 THR A N 1
ATOM 775 C CA . THR A 1 96 ? 3.49 -43.469 -22.812 1 82.5 96 THR A CA 1
ATOM 776 C C . THR A 1 96 ? 3.131 -43.875 -24.234 1 82.5 96 THR A C 1
ATOM 778 O O . THR A 1 96 ? 2.877 -45.031 -24.516 1 82.5 96 THR A O 1
ATOM 781 N N . VAL A 1 97 ? 3.133 -42.875 -25.203 1 85.94 97 VAL A N 1
ATOM 782 C CA . VAL A 1 97 ? 2.846 -43.156 -26.609 1 85.94 97 VAL A CA 1
ATOM 783 C C . VAL A 1 97 ? 3.951 -44.031 -27.203 1 85.94 97 VAL A C 1
ATOM 785 O O . VAL A 1 97 ? 3.672 -44.969 -27.922 1 85.94 97 VAL A O 1
ATOM 788 N N . LEU A 1 98 ? 5.254 -43.812 -26.781 1 85.12 98 LEU A N 1
ATOM 789 C CA . LEU A 1 98 ? 6.395 -44.594 -27.25 1 85.12 98 LEU A CA 1
ATOM 790 C C . LEU A 1 98 ? 6.328 -46.031 -26.734 1 85.12 98 LEU A C 1
ATOM 792 O O . LEU A 1 98 ? 6.578 -46.969 -27.469 1 85.12 98 LEU A O 1
ATOM 796 N N . LEU A 1 99 ? 5.898 -46.156 -25.438 1 80.25 99 LEU A N 1
ATOM 797 C CA . LEU A 1 99 ? 5.762 -47.469 -24.828 1 80.25 99 LEU A CA 1
ATOM 798 C C . LEU A 1 99 ? 4.633 -48.25 -25.484 1 80.25 99 LE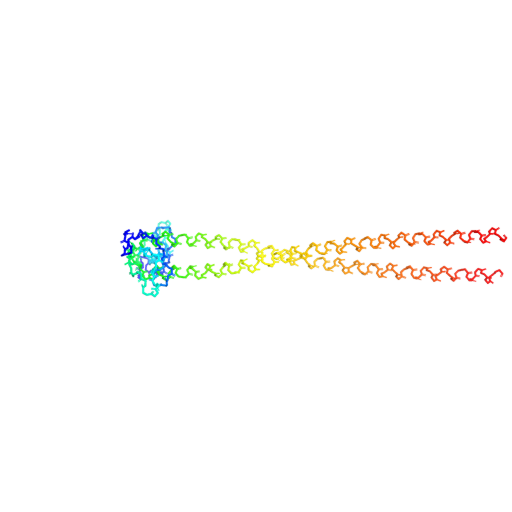U A C 1
ATOM 800 O O . LEU A 1 99 ? 4.773 -49.469 -25.75 1 80.25 99 LEU A O 1
ATOM 804 N N . GLY A 1 100 ? 3.535 -47.562 -25.812 1 80 100 GLY A N 1
ATOM 805 C CA . GLY A 1 100 ? 2.438 -48.219 -26.531 1 80 100 GLY A CA 1
ATOM 806 C C . GLY A 1 100 ? 2.811 -48.656 -27.922 1 80 100 GLY A C 1
ATOM 807 O O . GLY A 1 100 ? 2.439 -49.75 -28.359 1 80 100 GLY A O 1
ATOM 808 N N . MET A 1 101 ? 3.621 -47.875 -28.625 1 86.06 101 MET A N 1
ATOM 809 C CA . MET A 1 101 ? 4.082 -48.219 -29.969 1 86.06 101 MET A CA 1
ATOM 810 C C . MET A 1 101 ? 5.051 -49.406 -29.922 1 86.06 101 MET A C 1
ATOM 812 O O . MET A 1 101 ? 5.02 -50.25 -30.797 1 86.06 101 MET A O 1
ATOM 816 N N . LEU A 1 102 ? 5.801 -49.531 -28.859 1 79.12 102 LEU A N 1
ATOM 817 C CA . LEU A 1 102 ? 6.738 -50.625 -28.688 1 79.12 102 LEU A CA 1
ATOM 818 C C . LEU A 1 102 ? 6 -51.906 -28.375 1 79.12 102 LEU A C 1
ATOM 820 O O . LEU A 1 102 ? 6.352 -52.969 -28.906 1 79.12 102 LEU A O 1
ATOM 824 N N . ILE A 1 103 ? 4.918 -51.812 -27.641 1 74.06 103 ILE A N 1
ATOM 825 C CA . ILE A 1 103 ? 4.125 -52.969 -27.297 1 74.06 103 ILE A CA 1
ATOM 826 C C . ILE A 1 103 ? 3.389 -53.5 -28.531 1 74.06 103 ILE A C 1
ATOM 828 O O . ILE A 1 103 ? 3.348 -54.719 -28.766 1 74.06 103 ILE A O 1
ATOM 832 N N . LEU A 1 104 ? 2.865 -52.625 -29.328 1 77.94 104 LEU A N 1
ATOM 833 C CA . LEU A 1 104 ? 2.174 -53 -30.562 1 77.94 104 LEU A CA 1
ATOM 834 C C . LEU A 1 104 ? 3.139 -53.656 -31.547 1 77.94 104 LEU A C 1
ATOM 836 O O . LEU A 1 104 ? 2.785 -54.625 -32.219 1 77.94 104 LEU A O 1
ATOM 840 N N . GLU A 1 105 ? 4.379 -53.281 -31.594 1 81.44 105 GLU A N 1
ATOM 841 C CA . GLU A 1 105 ? 5.391 -53.875 -32.469 1 81.44 105 GLU A CA 1
ATOM 842 C C . GLU A 1 105 ? 5.836 -55.25 -31.969 1 81.44 105 GLU A C 1
ATOM 844 O O . GLU A 1 105 ? 6.066 -56.156 -32.75 1 81.44 105 GLU A O 1
ATOM 849 N N . TRP A 1 106 ? 5.855 -55.344 -30.719 1 74.38 106 TRP A N 1
ATOM 850 C CA . TRP A 1 106 ? 6.234 -56.625 -30.156 1 74.38 106 TRP A CA 1
ATOM 851 C C . TRP A 1 106 ? 5.152 -57.688 -30.391 1 74.38 106 TRP A C 1
ATOM 853 O O . TRP A 1 106 ? 5.453 -58.844 -30.719 1 74.38 106 TRP A O 1
ATOM 863 N N . ARG A 1 107 ? 3.912 -57.281 -30.359 1 71.75 107 ARG A N 1
ATOM 864 C CA . ARG A 1 107 ? 2.795 -58.188 -30.594 1 71.75 107 ARG A CA 1
ATOM 865 C C . ARG A 1 107 ? 2.77 -58.656 -32.062 1 71.75 107 ARG A C 1
ATOM 867 O O . ARG A 1 107 ? 2.529 -59.844 -32.344 1 71.75 107 ARG A O 1
ATOM 874 N N . ASP A 1 108 ? 3.107 -57.906 -32.906 1 72.56 108 ASP A N 1
ATOM 875 C CA . ASP A 1 108 ? 3.092 -58.219 -34.312 1 72.56 108 ASP A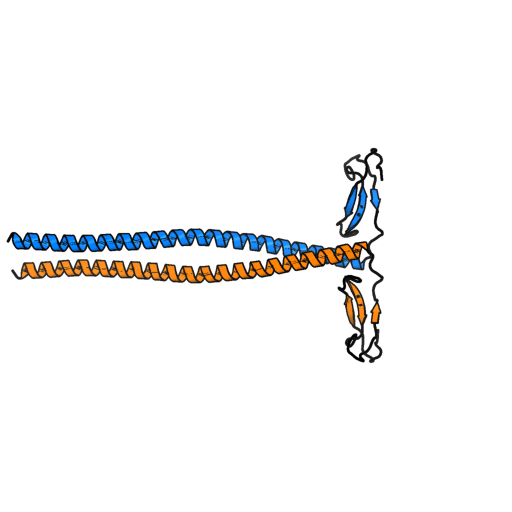 CA 1
ATOM 876 C C . ASP A 1 108 ? 4.297 -59.094 -34.688 1 72.56 108 ASP A C 1
ATOM 878 O O . ASP A 1 108 ? 4.195 -59.969 -35.562 1 72.56 108 ASP A O 1
ATOM 882 N N . SER A 1 109 ? 5.336 -58.969 -34 1 66 109 SER A N 1
ATOM 883 C CA . SER A 1 109 ? 6.504 -59.781 -34.281 1 66 109 SER A CA 1
ATOM 884 C C . SER A 1 109 ? 6.352 -61.188 -33.688 1 66 109 SER A C 1
ATOM 886 O O . SER A 1 109 ? 6.855 -62.156 -34.281 1 66 109 SER A O 1
ATOM 888 N N . GLY A 1 110 ? 5.75 -61.25 -32.562 1 58.06 110 GLY A N 1
ATOM 889 C CA . GLY A 1 110 ? 5.48 -62.562 -32.031 1 58.06 110 GLY A CA 1
ATOM 890 C C . GLY A 1 110 ? 4.473 -63.344 -32.875 1 58.06 110 GLY A C 1
ATOM 891 O O . GLY A 1 110 ? 4.566 -64.562 -33 1 58.06 110 GLY A O 1
ATOM 892 N N . SER A 1 111 ? 3.537 -62.75 -33.469 1 59.06 111 SER A N 1
ATOM 893 C CA . SER A 1 111 ? 2.578 -63.406 -34.312 1 59.06 111 SER A CA 1
ATOM 894 C C . SER A 1 111 ? 3.24 -63.875 -35.625 1 59.06 111 SER A C 1
ATOM 896 O O . SER A 1 111 ? 2.936 -65 -36.125 1 59.06 111 SER A O 1
ATOM 898 N N . SER A 1 112 ? 4.172 -63.156 -36.094 1 59.56 112 SER A N 1
ATOM 899 C CA . SER A 1 112 ? 4.824 -63.594 -37.312 1 59.56 112 SER A CA 1
ATOM 900 C C . SER A 1 112 ? 5.777 -64.75 -37.062 1 59.56 112 SER A C 1
ATOM 902 O O . SER A 1 112 ? 5.934 -65.625 -37.906 1 59.56 112 SER A O 1
ATOM 904 N N . LYS A 1 113 ? 6.426 -64.812 -36 1 59.97 113 LYS A N 1
ATOM 905 C CA . LYS A 1 113 ? 7.277 -65.938 -35.75 1 59.97 113 LYS A CA 1
ATOM 906 C C . LYS A 1 113 ? 6.441 -67.188 -35.531 1 59.97 113 LYS A C 1
ATOM 908 O O . LYS A 1 113 ? 6.836 -68.312 -35.969 1 59.97 113 LYS A O 1
ATOM 913 N N . ASN A 1 114 ? 5.395 -67 -35.031 1 55.16 114 ASN A N 1
ATOM 914 C CA . ASN A 1 114 ? 4.562 -68.188 -34.875 1 55.16 114 ASN A CA 1
ATOM 915 C C . ASN A 1 114 ? 4.027 -68.688 -36.219 1 55.16 114 ASN A C 1
ATOM 917 O O . ASN A 1 114 ? 3.889 -69.875 -36.438 1 55.16 114 ASN A O 1
ATOM 921 N N . VAL A 1 115 ? 3.77 -67.812 -37.094 1 57.97 115 VAL A N 1
ATOM 922 C CA . VAL A 1 115 ? 3.279 -68.25 -38.375 1 57.97 115 VAL A CA 1
ATOM 923 C C . VAL A 1 115 ? 4.422 -68.875 -39.188 1 57.97 115 VAL A C 1
ATOM 925 O O . VAL A 1 115 ? 4.234 -69.938 -39.844 1 57.97 115 VAL A O 1
ATOM 928 N N . LYS A 1 116 ? 5.516 -68.438 -39.125 1 60.72 116 LYS A N 1
ATOM 929 C CA . LYS A 1 116 ? 6.609 -69 -39.875 1 60.72 116 LYS A CA 1
ATOM 930 C C . LYS A 1 116 ? 6.992 -70.375 -39.312 1 60.72 116 LYS A C 1
ATOM 932 O O . LYS A 1 116 ? 7.316 -71.312 -40.031 1 60.72 116 LYS A O 1
ATOM 937 N N . LEU A 1 117 ? 6.867 -70.5 -38.094 1 56.53 117 LEU A N 1
ATOM 938 C CA . LEU A 1 117 ? 7.129 -71.812 -37.469 1 56.53 117 LEU A CA 1
ATOM 939 C C . LEU A 1 117 ? 6.039 -72.812 -37.844 1 56.53 117 LEU A C 1
ATOM 941 O O . LEU A 1 117 ? 6.312 -74 -38 1 56.53 117 LEU A O 1
ATOM 945 N N . ALA A 1 118 ? 4.906 -72.312 -38.062 1 60.44 118 ALA A N 1
ATOM 946 C CA . ALA A 1 118 ? 3.822 -73.188 -38.469 1 60.44 118 ALA A CA 1
ATOM 947 C C . ALA A 1 118 ? 3.965 -73.625 -39.906 1 60.44 118 ALA A C 1
ATOM 949 O O . ALA A 1 118 ? 3.594 -74.75 -40.281 1 60.44 118 ALA A O 1
ATOM 950 N N . LEU A 1 119 ? 4.52 -72.75 -40.625 1 58.31 119 LEU A N 1
ATOM 951 C CA . LEU A 1 119 ? 4.652 -73.125 -42.031 1 58.31 119 LEU A CA 1
ATOM 952 C C . LEU A 1 119 ? 5.902 -73.938 -42.25 1 58.31 119 LEU A C 1
ATOM 954 O O . LEU A 1 119 ? 6.078 -74.5 -43.312 1 58.31 119 LEU A O 1
ATOM 958 N N . THR A 1 120 ? 6.723 -73.938 -41.312 1 59.59 120 THR A N 1
ATOM 959 C CA . THR A 1 120 ? 7.906 -74.75 -41.562 1 59.59 120 THR A CA 1
ATOM 960 C C . THR A 1 120 ? 7.703 -76.188 -40.969 1 59.59 120 THR A C 1
ATOM 962 O O . THR A 1 120 ? 8.57 -77 -41.125 1 59.59 120 THR A O 1
ATOM 965 N N . PHE A 1 121 ? 6.68 -76.375 -40.281 1 47.5 121 PHE A N 1
ATOM 966 C CA . PHE A 1 121 ? 6.387 -77.75 -40.031 1 47.5 121 PHE A CA 1
ATOM 967 C C . PHE A 1 121 ? 5.309 -78.312 -41 1 47.5 121 PHE A C 1
ATOM 969 O O . PHE A 1 121 ? 4.352 -77.562 -41.281 1 47.5 121 PHE A O 1
ATOM 976 N N . PRO B 1 1 ? -18.578 16.047 23.922 1 92.94 1 PRO B N 1
ATOM 977 C CA . PRO B 1 1 ? -19.734 16.906 24.156 1 92.94 1 PRO B CA 1
ATOM 978 C C . PRO B 1 1 ? -21.062 16.188 23.953 1 92.94 1 PRO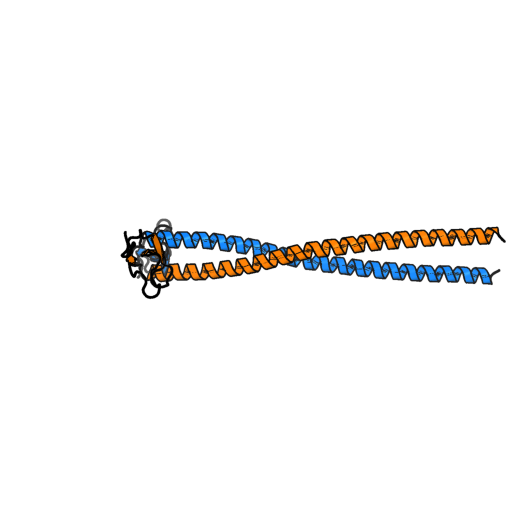 B C 1
ATOM 980 O O . PRO B 1 1 ? -21.094 15.07 23.422 1 92.94 1 PRO B O 1
ATOM 983 N N . ILE B 1 2 ? -22.047 16.797 24.5 1 94.38 2 ILE B N 1
ATOM 984 C CA . ILE B 1 2 ? -23.391 16.25 24.328 1 94.38 2 ILE B CA 1
ATOM 985 C C . ILE B 1 2 ? -24.109 16.969 23.188 1 94.38 2 ILE B C 1
ATOM 987 O O . ILE B 1 2 ? -24.078 18.203 23.109 1 94.38 2 ILE B O 1
ATOM 991 N N . CYS B 1 3 ? -24.625 16.078 22.359 1 94.62 3 CYS B N 1
ATOM 992 C CA . CYS B 1 3 ? -25.297 16.688 21.203 1 94.62 3 CYS B CA 1
ATOM 993 C C . CYS B 1 3 ? -26.703 17.156 21.578 1 94.62 3 CYS B C 1
ATOM 995 O O . CYS B 1 3 ? -27.062 17.156 22.75 1 94.62 3 CYS B O 1
ATOM 997 N N . HIS B 1 4 ? -27.469 17.609 20.578 1 92.06 4 HIS B N 1
ATOM 998 C CA . HIS B 1 4 ? -28.781 18.188 20.812 1 92.06 4 HIS B CA 1
ATOM 999 C C . HIS B 1 4 ? -29.797 17.109 21.156 1 92.06 4 HIS B C 1
ATOM 1001 O O . HIS B 1 4 ? -30.875 17.422 21.703 1 92.06 4 HIS B O 1
ATOM 1007 N N . CYS B 1 5 ? -29.453 15.867 20.844 1 92.06 5 CYS B N 1
ATOM 1008 C CA . CYS B 1 5 ? -30.328 14.742 21.141 1 92.06 5 CYS B CA 1
ATOM 1009 C C . CYS B 1 5 ? -30.125 14.25 22.578 1 92.06 5 CYS B C 1
ATOM 1011 O O . CYS B 1 5 ? -30.859 13.398 23.062 1 92.06 5 CYS B O 1
ATOM 1013 N N . GLY B 1 6 ? -29.125 14.789 23.172 1 92.75 6 GLY B N 1
ATOM 1014 C CA . GLY B 1 6 ? -28.812 14.367 24.531 1 92.75 6 GLY B CA 1
ATOM 1015 C C . GLY B 1 6 ? -27.844 13.195 24.594 1 92.75 6 GLY B C 1
ATOM 1016 O O . GLY B 1 6 ? -27.688 12.562 25.641 1 92.75 6 GLY B O 1
ATOM 1017 N N . ASN B 1 7 ? -27.25 12.961 23.5 1 92.56 7 ASN B N 1
ATOM 1018 C CA . ASN B 1 7 ? -26.328 11.844 23.438 1 92.56 7 ASN B CA 1
ATOM 1019 C C . ASN B 1 7 ? -24.875 12.32 23.438 1 92.56 7 ASN B C 1
ATOM 1021 O O . ASN B 1 7 ? -24.578 13.414 22.953 1 92.56 7 ASN B O 1
ATOM 1025 N N . GLN B 1 8 ? -24.016 11.492 24.078 1 93.94 8 GLN B N 1
ATOM 1026 C CA . GLN B 1 8 ? -22.578 11.758 24 1 93.94 8 GLN B CA 1
ATOM 1027 C C . GLN B 1 8 ? -22.047 11.562 22.578 1 93.94 8 GLN B C 1
ATOM 1029 O O . GLN B 1 8 ? -22.328 10.547 21.938 1 93.94 8 GLN B O 1
ATOM 1034 N N . CYS B 1 9 ? -21.297 12.594 22.109 1 94.62 9 CYS B N 1
ATOM 1035 C CA . CYS B 1 9 ? -20.75 12.508 20.766 1 94.62 9 CYS B CA 1
ATOM 1036 C C . CYS B 1 9 ? -19.453 11.719 20.75 1 94.62 9 CYS B C 1
ATOM 1038 O O . CYS B 1 9 ? -18.688 11.766 21.719 1 94.62 9 CYS B O 1
ATOM 1040 N N . ARG B 1 10 ? -19.281 11.055 19.625 1 92.31 10 ARG B N 1
ATOM 1041 C CA . ARG B 1 10 ? -18.031 10.32 19.438 1 92.31 10 ARG B CA 1
ATOM 1042 C C . ARG B 1 10 ? -17.062 11.109 18.578 1 92.31 10 ARG B C 1
ATOM 1044 O O . ARG B 1 10 ? -17.469 11.805 17.641 1 92.31 10 ARG B O 1
ATOM 1051 N N . LEU B 1 11 ? -15.812 11.031 19.031 1 95.56 11 LE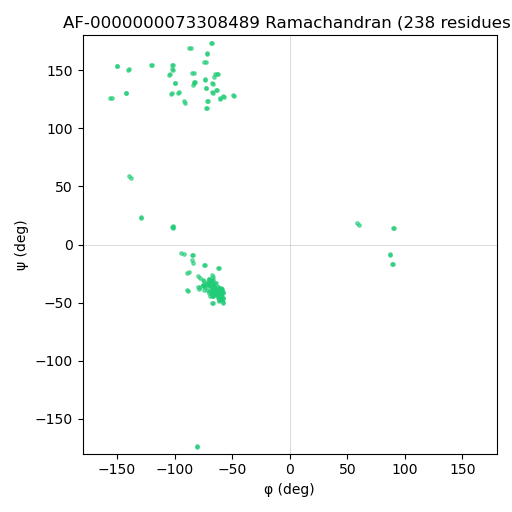U B N 1
ATOM 1052 C CA . LEU B 1 11 ? -14.758 11.641 18.234 1 95.56 11 LEU B CA 1
ATOM 1053 C C . LEU B 1 11 ? -14.484 10.812 16.984 1 95.56 11 LEU B C 1
ATOM 1055 O O . LEU B 1 11 ? -14.094 9.641 17.078 1 95.56 11 LEU B O 1
ATOM 1059 N N . THR B 1 12 ? -14.742 11.477 15.82 1 94.38 12 THR B N 1
ATOM 1060 C CA . THR B 1 12 ? -14.594 10.797 14.539 1 94.38 12 THR B CA 1
ATOM 1061 C C . THR B 1 12 ? -13.555 11.5 13.664 1 94.38 12 THR B C 1
ATOM 1063 O O . THR B 1 12 ? -13.289 12.688 13.844 1 94.38 12 THR B O 1
ATOM 1066 N N . THR B 1 13 ? -13.008 10.656 12.773 1 96.31 13 THR B N 1
ATOM 1067 C CA . THR B 1 13 ? -12.008 11.219 11.875 1 96.31 13 THR B CA 1
ATOM 1068 C C . THR B 1 13 ? -12.594 11.453 10.484 1 96.31 13 THR B C 1
ATOM 1070 O O . THR B 1 13 ? -13.25 10.57 9.93 1 96.31 13 THR B O 1
ATOM 1073 N N . SER B 1 14 ? -12.422 12.609 9.953 1 96.25 14 SER B N 1
ATOM 1074 C CA . SER B 1 14 ? -12.812 12.945 8.586 1 96.25 14 SER B CA 1
ATOM 1075 C C . SER B 1 14 ? -11.758 12.492 7.586 1 96.25 14 SER B C 1
ATOM 1077 O O . SER B 1 14 ? -10.562 12.672 7.816 1 96.25 14 SER B O 1
ATOM 1079 N N . TRP B 1 15 ? -12.195 11.977 6.453 1 97.25 15 TRP B N 1
ATOM 1080 C CA . TRP B 1 15 ? -11.273 11.547 5.41 1 97.25 15 TRP B CA 1
ATOM 1081 C C . TRP B 1 15 ? -11.656 12.148 4.062 1 97.25 15 TRP B C 1
ATOM 1083 O O . TRP B 1 15 ? -11.297 11.602 3.012 1 97.25 15 TRP B O 1
ATOM 1093 N N . THR B 1 16 ? -12.359 13.234 4.188 1 96.25 16 THR B N 1
ATOM 1094 C CA . THR B 1 16 ? -12.656 13.961 2.957 1 96.25 16 THR B CA 1
ATOM 1095 C C . THR B 1 16 ? -11.398 14.648 2.426 1 96.25 16 THR B C 1
ATOM 1097 O O . THR B 1 16 ? -10.461 14.898 3.178 1 96.25 16 THR B O 1
ATOM 1100 N N . ASP B 1 17 ? -11.352 15.094 1.211 1 96.56 17 ASP B N 1
ATOM 1101 C CA . ASP B 1 17 ? -10.195 15.711 0.581 1 96.56 17 ASP B CA 1
ATOM 1102 C C . ASP B 1 17 ? -9.867 17.062 1.23 1 96.56 17 ASP B C 1
ATOM 1104 O O . ASP B 1 17 ? -8.703 17.469 1.26 1 96.56 17 ASP B O 1
ATOM 1108 N N . ASN B 1 18 ? -10.828 17.641 1.758 1 96.5 18 ASN B N 1
ATOM 1109 C CA . ASN B 1 18 ? -10.625 18.969 2.311 1 96.5 18 ASN B CA 1
ATOM 1110 C C . ASN B 1 18 ? -10.18 18.906 3.77 1 96.5 18 ASN B C 1
ATOM 1112 O O . ASN B 1 18 ? -9.602 19.875 4.289 1 96.5 18 ASN B O 1
ATOM 1116 N N . ASN B 1 19 ? -10.508 17.812 4.457 1 97.06 19 ASN B N 1
ATOM 1117 C CA . ASN B 1 19 ? -10.164 17.656 5.867 1 97.06 19 ASN B CA 1
ATOM 1118 C C . ASN B 1 19 ? -9.672 16.25 6.184 1 97.06 19 ASN B C 1
ATOM 1120 O O . ASN B 1 19 ? -10.203 15.594 7.078 1 97.06 19 ASN B O 1
ATOM 1124 N N . PRO B 1 20 ? -8.68 15.867 5.52 1 97.94 20 PRO B N 1
ATOM 1125 C CA . PRO B 1 20 ? -8.219 14.492 5.742 1 97.94 20 PRO B CA 1
ATOM 1126 C C . PRO B 1 20 ? -7.551 14.305 7.105 1 97.94 20 PRO B C 1
ATOM 1128 O O . PRO B 1 20 ? -6.613 15.039 7.441 1 97.94 20 PRO B O 1
ATOM 1131 N N . GLY B 1 21 ? -8.07 13.391 7.867 1 97.44 21 GLY B N 1
ATOM 1132 C CA . GLY B 1 21 ? -7.449 13.039 9.133 1 97.44 21 GLY B CA 1
ATOM 1133 C C . GLY B 1 21 ? -7.898 13.914 10.281 1 97.44 21 GLY B C 1
ATOM 1134 O O . GLY B 1 21 ? -7.527 13.68 11.438 1 97.44 21 GLY B O 1
ATOM 1135 N N . ARG B 1 22 ? -8.633 14.953 9.961 1 97.25 22 ARG B N 1
ATOM 1136 C CA . ARG B 1 22 ? -9.078 15.891 10.992 1 97.25 22 ARG B CA 1
ATOM 1137 C C . ARG B 1 22 ? -10.188 15.281 11.836 1 97.25 22 ARG B C 1
ATOM 1139 O O . ARG B 1 22 ? -11.102 14.641 11.305 1 97.25 22 ARG B O 1
ATOM 1146 N N . ARG B 1 23 ? -10.086 15.594 13.117 1 97.38 23 ARG B N 1
ATOM 1147 C CA . ARG B 1 23 ? -11.07 14.984 14 1 97.38 23 ARG B CA 1
ATOM 1148 C C . ARG B 1 23 ? -12.172 15.977 14.359 1 97.38 23 ARG B C 1
ATOM 1150 O O . ARG B 1 23 ? -11.945 17.188 14.375 1 97.38 23 ARG B O 1
ATOM 1157 N N . PHE B 1 24 ? -13.383 15.281 14.594 1 96.62 24 PHE B N 1
ATOM 1158 C CA . PHE B 1 24 ? -14.539 16.094 14.961 1 96.62 24 PHE B CA 1
ATOM 1159 C C . PHE B 1 24 ? -15.484 15.305 15.867 1 96.62 24 PHE B C 1
ATOM 1161 O O . PHE B 1 24 ? -15.445 14.078 15.891 1 96.62 24 PHE B O 1
ATOM 1168 N N . TRP B 1 25 ? -16.203 16.016 16.656 1 96.12 25 TRP B N 1
ATOM 1169 C CA . TRP B 1 25 ? -17.344 15.484 17.422 1 96.12 25 TRP B CA 1
ATOM 1170 C C . TRP B 1 25 ? -18.641 15.633 16.641 1 96.12 25 TRP B C 1
ATOM 1172 O O . TRP B 1 25 ? -18.938 16.719 16.141 1 96.12 25 TRP B O 1
ATOM 1182 N N . GLY B 1 26 ? -19.266 14.539 16.422 1 92.94 26 GLY B N 1
ATOM 1183 C CA . GLY B 1 26 ? -20.531 14.594 15.734 1 92.94 26 GLY B CA 1
ATOM 1184 C C . GLY B 1 26 ? -21.578 13.648 16.312 1 92.94 26 GLY B C 1
ATOM 1185 O O . GLY B 1 26 ? -21.234 12.625 16.891 1 92.94 26 GLY B O 1
ATOM 1186 N N . CYS B 1 27 ? -22.75 14.078 16.141 1 92.62 27 CYS B N 1
ATOM 1187 C CA . CYS B 1 27 ? -23.859 13.195 16.5 1 92.62 27 CYS B CA 1
ATOM 1188 C C . CYS B 1 27 ? -23.891 11.969 15.602 1 92.62 27 CYS B C 1
ATOM 1190 O O . CYS B 1 27 ? -23.578 12.062 14.414 1 92.62 27 CYS B O 1
ATOM 1192 N N . ALA B 1 28 ? -24.266 10.914 16.219 1 86.75 28 ALA B N 1
ATOM 1193 C CA . ALA B 1 28 ? -24.375 9.68 15.445 1 86.75 28 ALA B CA 1
ATOM 1194 C C . ALA B 1 28 ? -25.406 9.812 14.328 1 86.75 28 ALA B C 1
ATOM 1196 O O . ALA B 1 28 ? -25.312 9.117 13.305 1 86.75 28 ALA B O 1
ATOM 1197 N N . ASN B 1 29 ? -26.266 10.719 14.445 1 83 29 ASN B N 1
ATOM 1198 C CA . ASN B 1 29 ? -27.328 10.922 13.461 1 83 29 ASN B CA 1
ATOM 1199 C C . ASN B 1 29 ? -27.016 12.094 12.531 1 83 29 ASN B C 1
ATOM 1201 O O . ASN B 1 29 ? -27.922 12.633 11.883 1 83 29 ASN B O 1
ATOM 1205 N N . TYR B 1 30 ? -25.781 12.422 12.602 1 82.88 30 TYR B N 1
ATOM 1206 C CA . TYR B 1 30 ? -25.391 13.547 11.766 1 82.88 30 TYR B CA 1
ATOM 1207 C C . TYR B 1 30 ? -25.562 13.219 10.289 1 82.88 30 TYR B C 1
ATOM 1209 O O . TYR B 1 30 ? -25.141 12.156 9.828 1 82.88 30 TYR B O 1
ATOM 1217 N N . GLY B 1 31 ? -26.188 14.133 9.516 1 76.12 31 GLY B N 1
ATOM 1218 C CA . GLY B 1 31 ? -26.391 13.953 8.086 1 76.12 31 GLY B CA 1
ATOM 1219 C C . GLY B 1 31 ? -27.672 13.227 7.75 1 76.12 31 GLY B C 1
ATOM 1220 O O . GLY B 1 31 ? -28.047 13.125 6.582 1 76.12 31 GLY B O 1
ATOM 1221 N N . VAL B 1 32 ? -28.203 12.586 8.758 1 77.38 32 VAL B N 1
ATOM 1222 C CA . VAL B 1 32 ? -29.5 11.953 8.531 1 77.38 32 VAL B CA 1
ATOM 1223 C C . VAL B 1 32 ? -30.562 13.016 8.305 1 77.38 32 VAL B C 1
ATOM 1225 O O . VAL B 1 32 ? -30.469 14.117 8.852 1 77.38 32 VAL B O 1
ATOM 1228 N N . ARG B 1 33 ? -31.422 12.68 7.281 1 77.81 33 ARG B N 1
ATOM 1229 C CA . ARG B 1 33 ? -32.531 13.609 7.047 1 77.81 33 ARG B CA 1
ATOM 1230 C C . ARG B 1 33 ? -33.25 13.961 8.352 1 77.81 33 ARG B C 1
ATOM 1232 O O . ARG B 1 33 ? -33.719 13.078 9.055 1 77.81 33 ARG B O 1
ATOM 1239 N N . ARG B 1 34 ? -33.406 15.281 8.602 1 79.19 34 ARG B N 1
ATOM 1240 C CA . ARG B 1 34 ? -34.031 15.797 9.812 1 79.19 34 ARG B CA 1
ATOM 1241 C C . ARG B 1 34 ? -33.312 15.336 11.062 1 79.19 34 ARG B C 1
ATOM 1243 O O . ARG B 1 34 ? -33.906 15.156 12.117 1 79.19 34 ARG B O 1
ATOM 1250 N N . GLY B 1 35 ? -32.094 14.898 10.891 1 79.81 35 GLY B N 1
ATOM 1251 C CA . GLY B 1 35 ? -31.328 14.414 12.023 1 79.81 35 GLY B CA 1
ATOM 1252 C C . GLY B 1 35 ? -30.562 15.523 12.734 1 79.81 35 GLY B C 1
ATOM 1253 O O . GLY B 1 35 ? -30.609 16.688 12.328 1 79.81 35 GLY B O 1
ATOM 1254 N N . CYS B 1 36 ? -30.016 15.188 13.922 1 90.25 36 CYS B N 1
ATOM 1255 C CA . CYS B 1 36 ? -29.203 16.094 14.742 1 90.25 36 CYS B CA 1
ATOM 1256 C C . CYS B 1 36 ? -28 16.609 13.961 1 90.25 36 CYS B C 1
ATOM 1258 O O . CYS B 1 36 ? -27.297 15.844 13.312 1 90.25 36 CYS B O 1
ATOM 1260 N N . ALA B 1 37 ? -27.812 17.953 13.898 1 87.44 37 ALA B N 1
ATOM 1261 C CA . ALA B 1 37 ? -26.75 18.562 13.078 1 87.44 37 ALA B CA 1
ATOM 1262 C C . ALA B 1 37 ? -25.562 18.969 13.938 1 87.44 37 ALA B C 1
ATOM 1264 O O . ALA B 1 37 ? -24.781 19.844 13.547 1 87.44 37 ALA B O 1
ATOM 1265 N N . PHE B 1 38 ? -25.594 18.391 15.18 1 93.31 38 PHE B N 1
ATOM 1266 C CA . PHE B 1 38 ? -24.469 18.75 16.031 1 93.31 38 PHE B CA 1
ATOM 1267 C C . PHE B 1 38 ? -23.156 18.312 15.406 1 93.31 38 PHE B C 1
ATOM 1269 O O . PHE B 1 38 ? -23 17.141 15.031 1 93.31 38 PHE B O 1
ATOM 1276 N N . PHE B 1 39 ? -22.25 19.25 15.25 1 93.25 39 PHE B N 1
ATOM 1277 C CA . PHE B 1 39 ? -20.938 19.031 14.656 1 93.25 39 PHE B CA 1
ATOM 1278 C C . PHE B 1 39 ? -19.938 20.062 15.156 1 93.25 39 PHE B C 1
ATOM 1280 O O . PHE B 1 39 ? -20.203 21.266 15.109 1 93.25 39 PHE B O 1
ATOM 1287 N N . GLU B 1 40 ? -18.797 19.438 15.688 1 94.75 40 GLU B N 1
ATOM 1288 C CA . GLU B 1 40 ? -17.734 20.328 16.156 1 94.75 40 GLU B CA 1
ATOM 1289 C C . GLU B 1 40 ? -16.359 19.766 15.852 1 94.75 40 GLU B C 1
ATOM 1291 O O . GLU B 1 40 ? -16.031 18.641 16.266 1 94.75 40 GLU B O 1
ATOM 1296 N N . TRP B 1 41 ? -15.586 20.688 15.25 1 96.06 41 TRP B N 1
ATOM 1297 C CA . TRP B 1 41 ? -14.227 20.234 14.984 1 96.06 41 TRP B CA 1
ATOM 1298 C C . TRP B 1 41 ? -13.422 20.156 16.281 1 96.06 41 TRP B C 1
ATOM 1300 O O . TRP B 1 41 ? -13.523 21.016 17.141 1 96.06 41 TRP B O 1
ATOM 1310 N N . TYR B 1 42 ? -12.742 19.047 16.344 1 96.88 42 TYR B N 1
ATOM 1311 C CA . TYR B 1 42 ? -11.82 18.844 17.453 1 96.88 42 TYR B CA 1
ATOM 1312 C C . TYR B 1 42 ? -10.438 19.391 17.125 1 96.88 42 TYR B C 1
ATOM 1314 O O . TYR B 1 42 ? -9.805 20.031 17.953 1 96.88 42 TYR B O 1
ATOM 1322 N N . ASP B 1 43 ? -9.992 19.203 15.898 1 96.81 43 ASP B N 1
ATOM 1323 C CA . ASP B 1 43 ? -8.68 19.625 15.43 1 96.81 43 ASP B CA 1
ATOM 1324 C C . ASP B 1 43 ? -8.773 20.922 14.617 1 96.81 43 ASP B C 1
ATOM 1326 O O . ASP B 1 43 ? -9.82 21.219 14.039 1 96.81 43 ASP B O 1
ATOM 1330 N N . PRO B 1 44 ? -7.59 21.594 14.664 1 94.25 44 PRO B N 1
ATOM 1331 C CA . PRO B 1 44 ? -7.555 22.766 13.773 1 94.25 44 PRO B CA 1
ATOM 1332 C C . PRO B 1 44 ? -7.551 22.375 12.297 1 94.25 44 PRO B C 1
ATOM 1334 O O . PRO B 1 44 ? -7.469 21.188 11.969 1 94.25 44 PRO B O 1
ATOM 1337 N N . GLN B 1 45 ? -7.66 23.453 11.477 1 93.88 45 GLN B N 1
ATOM 1338 C CA . GLN B 1 45 ? -7.664 23.219 10.039 1 93.88 45 GLN B CA 1
ATOM 1339 C C . GLN B 1 45 ? -6.344 22.609 9.578 1 93.88 45 GLN B C 1
ATOM 1341 O O . GLN B 1 45 ? -5.277 22.969 10.078 1 93.88 45 GLN B O 1
ATOM 1346 N N . VAL B 1 46 ? -6.5 21.812 8.602 1 94.5 46 VAL B N 1
ATOM 1347 C CA . VAL B 1 46 ? -5.332 21.188 7.996 1 94.5 46 VAL B CA 1
ATOM 1348 C C . VAL 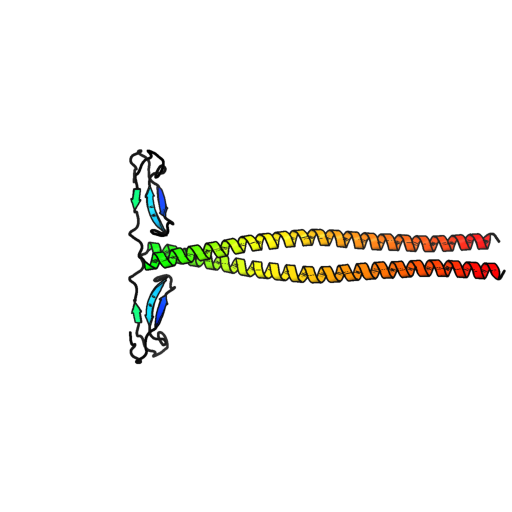B 1 46 ? -4.703 22.125 6.973 1 94.5 46 VAL B C 1
ATOM 1350 O O . VAL B 1 46 ? -5.414 22.781 6.207 1 94.5 46 VAL B O 1
ATOM 1353 N N . CYS B 1 47 ? -3.379 22.156 7.027 1 94.31 47 CYS B N 1
ATOM 1354 C CA . CYS B 1 47 ? -2.73 23.016 6.051 1 94.31 47 CYS B CA 1
ATOM 1355 C C . CYS B 1 47 ? -2.795 22.422 4.656 1 94.31 47 CYS B C 1
ATOM 1357 O O . CYS B 1 47 ? -2.961 21.203 4.504 1 94.31 47 CYS B O 1
ATOM 1359 N N . GLU B 1 48 ? -2.68 23.281 3.666 1 95.75 48 GLU B N 1
ATOM 1360 C CA . GLU B 1 48 ? -2.863 22.875 2.273 1 95.75 48 GLU B CA 1
ATOM 1361 C C . GLU B 1 48 ? -1.874 21.781 1.88 1 95.75 48 GLU B C 1
ATOM 1363 O O . GLU B 1 48 ? -2.25 20.797 1.239 1 95.75 48 GLU B O 1
ATOM 1368 N N . ARG B 1 49 ? -0.648 21.969 2.211 1 96.94 49 ARG B N 1
ATOM 1369 C CA . ARG B 1 49 ? 0.371 20.984 1.866 1 96.94 49 ARG B CA 1
ATOM 1370 C C . ARG B 1 49 ? 0.034 19.625 2.457 1 96.94 49 ARG B C 1
ATOM 1372 O O . ARG B 1 49 ? 0.147 18.609 1.776 1 96.94 49 ARG B O 1
ATOM 1379 N N . SER B 1 50 ? -0.34 19.641 3.689 1 97.06 50 SER B N 1
ATOM 1380 C CA . SER B 1 50 ? -0.683 18.375 4.348 1 97.06 50 SER B CA 1
ATOM 1381 C C . SER B 1 50 ? -1.876 17.703 3.672 1 97.06 50 SER B C 1
ATOM 1383 O O . SER B 1 50 ? -1.919 16.484 3.551 1 97.06 50 SER B O 1
ATOM 1385 N N . LYS B 1 51 ? -2.826 18.469 3.219 1 97.19 51 LYS B N 1
ATOM 1386 C CA . LYS B 1 51 ? -3.961 17.922 2.48 1 97.19 51 LYS B CA 1
ATOM 1387 C C . LYS B 1 51 ? -3.494 17.156 1.248 1 97.19 51 LYS B C 1
ATOM 1389 O O . LYS B 1 51 ? -3.918 16.016 1.021 1 97.19 51 LYS B O 1
ATOM 1394 N N . ILE B 1 52 ? -2.674 17.828 0.551 1 97.81 52 ILE B N 1
ATOM 1395 C CA . ILE B 1 52 ? -2.17 17.25 -0.692 1 97.81 52 ILE B CA 1
ATOM 1396 C C . ILE B 1 52 ? -1.424 15.953 -0.397 1 97.81 52 ILE B C 1
ATOM 1398 O O . ILE B 1 52 ? -1.648 14.938 -1.059 1 97.81 52 ILE B O 1
ATOM 1402 N N . VAL B 1 53 ? -0.607 16.016 0.6 1 98.44 53 VAL B N 1
ATOM 1403 C CA . VAL B 1 53 ? 0.24 14.875 0.929 1 98.44 53 VAL B CA 1
ATOM 1404 C C . VAL B 1 53 ? -0.623 13.719 1.422 1 98.44 53 VAL B C 1
ATOM 1406 O O . VAL B 1 53 ? -0.469 12.586 0.965 1 98.44 53 VAL B O 1
ATOM 1409 N N . ILE B 1 54 ? -1.485 13.938 2.332 1 98.62 54 ILE B N 1
ATOM 1410 C CA . ILE B 1 54 ? -2.332 12.898 2.904 1 98.62 54 ILE B CA 1
ATOM 1411 C C . ILE B 1 54 ? -3.203 12.281 1.811 1 98.62 54 ILE B C 1
ATOM 1413 O O . ILE B 1 54 ? -3.283 11.055 1.689 1 98.62 54 ILE B O 1
ATOM 1417 N N . CYS B 1 55 ? -3.812 13.102 1.023 1 98.62 55 CYS B N 1
ATOM 1418 C CA . CYS B 1 55 ? -4.656 12.578 -0.048 1 98.62 55 CYS B CA 1
ATOM 1419 C C . CYS B 1 55 ? -3.84 11.742 -1.026 1 98.62 55 CYS B C 1
ATOM 1421 O O . CYS B 1 55 ? -4.309 10.703 -1.499 1 98.62 55 CYS B O 1
ATOM 1423 N N . GLY B 1 56 ? -2.688 12.211 -1.332 1 98.62 56 GLY B N 1
ATOM 1424 C CA . GLY B 1 56 ? -1.809 11.438 -2.195 1 98.62 56 GLY B CA 1
ATOM 1425 C C . GLY B 1 56 ? -1.455 10.078 -1.622 1 98.62 56 GLY B C 1
ATOM 1426 O O . GLY B 1 56 ? -1.501 9.07 -2.33 1 98.62 56 GLY B O 1
ATOM 1427 N N . LEU B 1 57 ? -1.106 10.109 -0.419 1 98.62 57 LEU B N 1
ATOM 1428 C CA . LEU B 1 57 ? -0.761 8.867 0.257 1 98.62 57 LEU B CA 1
ATOM 1429 C C . LEU B 1 57 ? -1.957 7.918 0.299 1 98.62 57 LEU B C 1
ATOM 1431 O O . LEU B 1 57 ? -1.809 6.715 0.082 1 98.62 57 LEU B O 1
ATOM 1435 N N . LEU B 1 58 ? -3.082 8.445 0.603 1 98.62 58 LEU B N 1
ATOM 1436 C CA . LEU B 1 58 ? -4.293 7.633 0.636 1 98.62 58 LEU B CA 1
ATOM 1437 C C . LEU B 1 58 ? -4.562 7.004 -0.727 1 98.62 58 LEU B C 1
ATOM 1439 O O . LEU B 1 58 ? -4.914 5.824 -0.812 1 98.62 58 LEU B O 1
ATOM 1443 N N . LYS B 1 59 ? -4.43 7.738 -1.765 1 98.62 59 LYS B N 1
ATOM 1444 C CA . LYS B 1 59 ? -4.629 7.211 -3.111 1 98.62 59 LYS B CA 1
ATOM 1445 C C . LYS B 1 59 ? -3.639 6.09 -3.414 1 98.62 59 LYS B C 1
ATOM 1447 O O . LYS B 1 59 ? -4.02 5.047 -3.949 1 98.62 59 LYS B O 1
ATOM 1452 N N . ARG B 1 60 ? -2.422 6.301 -3.148 1 98.69 60 ARG B N 1
ATOM 1453 C CA . ARG B 1 60 ? -1.395 5.285 -3.367 1 98.69 60 ARG B CA 1
ATOM 1454 C C . ARG B 1 60 ? -1.678 4.035 -2.545 1 98.69 60 ARG B C 1
ATOM 1456 O O . ARG B 1 60 ? -1.509 2.914 -3.033 1 98.69 60 ARG B O 1
ATOM 1463 N N . LEU B 1 61 ? -2.035 4.297 -1.366 1 98.75 61 LEU B N 1
ATOM 1464 C CA . LEU B 1 61 ? -2.334 3.174 -0.486 1 98.75 61 LEU B CA 1
ATOM 1465 C C . LEU B 1 61 ? -3.479 2.334 -1.044 1 98.75 61 LEU B C 1
ATOM 1467 O O . LEU B 1 61 ? -3.398 1.104 -1.067 1 98.75 61 LEU B O 1
ATOM 1471 N N . ARG B 1 62 ? -4.5 2.971 -1.462 1 98.38 62 ARG B N 1
ATOM 1472 C CA . ARG B 1 62 ? -5.625 2.252 -2.051 1 98.38 62 ARG B CA 1
ATOM 1473 C C . ARG B 1 62 ? -5.188 1.452 -3.271 1 98.38 62 ARG B C 1
ATOM 1475 O O . ARG B 1 62 ? -5.598 0.304 -3.449 1 98.38 62 ARG B O 1
ATOM 1482 N N . LYS B 1 63 ? -4.383 2.035 -4.055 1 98.75 63 LYS B N 1
ATOM 1483 C CA . LYS B 1 63 ? -3.875 1.362 -5.246 1 98.75 63 LYS B CA 1
ATOM 1484 C C . LYS B 1 63 ? -3.072 0.119 -4.875 1 98.75 63 LYS B C 1
ATOM 1486 O O . LYS B 1 63 ? -3.27 -0.951 -5.453 1 98.75 63 LYS B O 1
ATOM 1491 N N . GLU B 1 64 ? -2.225 0.325 -3.916 1 98.75 64 GLU B N 1
ATOM 1492 C CA . GLU B 1 64 ? -1.405 -0.796 -3.467 1 98.75 64 GLU B CA 1
ATOM 1493 C C . GLU B 1 64 ? -2.268 -1.907 -2.875 1 98.75 64 GLU B C 1
ATOM 1495 O O . GLU B 1 64 ? -2.012 -3.09 -3.107 1 98.75 64 GLU B O 1
ATOM 1500 N N . GLU B 1 65 ? -3.213 -1.587 -2.156 1 98.62 65 GLU B N 1
ATOM 1501 C CA . GLU B 1 65 ? -4.113 -2.559 -1.543 1 98.62 65 GLU B CA 1
ATOM 1502 C C . GLU B 1 65 ? -4.891 -3.336 -2.602 1 98.62 65 GLU B C 1
ATOM 1504 O O . GLU B 1 65 ? -5.102 -4.543 -2.465 1 98.62 65 GLU B O 1
ATOM 1509 N N . GLU B 1 66 ? -5.352 -2.637 -3.605 1 98.56 66 GLU B N 1
ATOM 1510 C CA . GLU B 1 66 ? -6.047 -3.301 -4.703 1 98.56 66 GLU B CA 1
ATOM 1511 C C . GLU B 1 66 ? -5.129 -4.293 -5.418 1 98.56 66 GLU B C 1
ATOM 1513 O O . GLU B 1 66 ? -5.539 -5.414 -5.723 1 98.56 66 GLU B O 1
ATOM 1518 N N . GLU B 1 67 ? -3.947 -3.85 -5.672 1 98.56 67 GLU B N 1
ATOM 1519 C CA . GLU B 1 67 ? -2.971 -4.734 -6.297 1 98.56 67 GLU B CA 1
ATOM 1520 C C . GLU B 1 67 ? -2.707 -5.965 -5.43 1 98.56 67 GLU B C 1
ATOM 1522 O O . GLU B 1 67 ? -2.648 -7.086 -5.938 1 98.56 67 GLU B O 1
ATOM 1527 N N . ASN B 1 68 ? -2.541 -5.668 -4.188 1 98.75 68 ASN B N 1
ATOM 1528 C CA . ASN B 1 68 ? -2.332 -6.766 -3.25 1 98.75 68 ASN B CA 1
ATOM 1529 C C . ASN B 1 68 ? -3.494 -7.754 -3.275 1 98.75 68 ASN B C 1
ATOM 1531 O O . ASN B 1 68 ? -3.285 -8.969 -3.234 1 98.75 68 ASN B O 1
ATOM 1535 N N . ARG B 1 69 ? -4.695 -7.277 -3.344 1 98.19 69 ARG B N 1
ATOM 1536 C CA . ARG B 1 69 ? -5.879 -8.133 -3.404 1 98.19 69 ARG B CA 1
ATOM 1537 C C . ARG B 1 69 ? -5.863 -9.008 -4.652 1 98.19 69 ARG B C 1
ATOM 1539 O O . ARG B 1 69 ? -6.156 -10.203 -4.586 1 98.19 69 ARG B O 1
ATOM 1546 N N . LYS B 1 70 ? -5.512 -8.445 -5.766 1 98.38 70 LYS B N 1
ATOM 1547 C CA . LYS B 1 70 ? -5.441 -9.18 -7.027 1 98.38 70 LYS B CA 1
ATOM 1548 C C . LYS B 1 70 ? -4.379 -10.266 -6.969 1 98.38 70 LYS B C 1
ATOM 1550 O O . LYS B 1 70 ? -4.617 -11.398 -7.402 1 98.38 70 LYS B O 1
ATOM 1555 N N . LEU B 1 71 ? -3.26 -9.938 -6.387 1 98.25 71 LEU B N 1
ATOM 1556 C CA . LEU B 1 71 ? -2.166 -10.898 -6.289 1 98.25 71 LEU B CA 1
ATOM 1557 C C . LEU B 1 71 ? -2.531 -12.047 -5.355 1 98.25 71 LEU B C 1
ATOM 1559 O O . LEU B 1 71 ? -2.203 -13.203 -5.629 1 98.25 71 LEU B O 1
ATOM 1563 N N . LYS B 1 72 ? -3.166 -11.695 -4.281 1 98.31 72 LYS B N 1
ATOM 1564 C CA . LYS B 1 72 ? -3.596 -12.75 -3.361 1 98.31 72 LYS B CA 1
ATOM 1565 C C . LYS B 1 72 ? -4.547 -13.727 -4.047 1 98.31 72 LYS B C 1
ATOM 1567 O O . LYS B 1 72 ? -4.473 -14.938 -3.824 1 98.31 72 LYS B O 1
ATOM 1572 N N . LYS B 1 73 ? -5.414 -13.242 -4.887 1 97.69 73 LYS B N 1
ATOM 1573 C CA . LYS B 1 73 ? -6.309 -14.109 -5.652 1 97.69 73 LYS B CA 1
ATOM 1574 C C . LYS B 1 73 ? -5.527 -14.992 -6.617 1 97.69 73 LYS B C 1
ATOM 1576 O O . LYS B 1 73 ? -5.824 -16.188 -6.754 1 97.69 73 LYS B O 1
ATOM 1581 N N . LYS B 1 74 ? -4.543 -14.398 -7.254 1 96.88 74 LYS B N 1
ATOM 1582 C CA . LYS B 1 74 ? -3.717 -15.156 -8.188 1 96.88 74 LYS B CA 1
ATOM 1583 C C . LYS B 1 74 ? -2.961 -16.266 -7.469 1 96.88 74 LYS B C 1
ATOM 1585 O O . LYS B 1 74 ? -2.877 -17.391 -7.973 1 96.88 74 LYS B O 1
ATOM 1590 N N . VAL B 1 75 ? -2.443 -15.844 -6.324 1 96.31 75 VAL B N 1
ATOM 1591 C CA . VAL B 1 75 ? -1.713 -16.828 -5.535 1 96.31 75 VAL B CA 1
ATOM 1592 C C . VAL B 1 75 ? -2.66 -17.938 -5.09 1 96.31 75 VAL B C 1
ATOM 1594 O O . VAL B 1 75 ? -2.314 -19.125 -5.152 1 96.31 75 VAL B O 1
ATOM 1597 N N . GLY B 1 76 ? -3.834 -17.594 -4.672 1 95.25 76 GLY B N 1
ATOM 1598 C CA . GLY B 1 76 ? -4.816 -18.609 -4.297 1 95.25 76 GLY B CA 1
ATOM 1599 C C . GLY B 1 76 ? -5.188 -19.531 -5.438 1 95.25 76 GLY B C 1
ATOM 1600 O O . GLY B 1 76 ? -5.293 -20.75 -5.246 1 95.25 76 GLY B O 1
ATOM 1601 N N . ALA B 1 77 ? -5.383 -18.984 -6.562 1 93.38 77 ALA B N 1
ATOM 1602 C CA . ALA B 1 77 ? -5.727 -19.781 -7.742 1 93.38 77 ALA B CA 1
ATOM 1603 C C . ALA B 1 77 ? -4.586 -20.719 -8.125 1 93.38 77 ALA B C 1
ATOM 1605 O O . ALA B 1 77 ? -4.82 -21.875 -8.492 1 93.38 77 ALA B O 1
ATOM 1606 N N . ALA B 1 78 ? -3.354 -20.141 -8.031 1 91.19 78 ALA B N 1
ATOM 1607 C CA . ALA B 1 78 ? -2.188 -20.953 -8.367 1 91.19 78 ALA B CA 1
ATOM 1608 C C . ALA B 1 78 ? -2.039 -22.125 -7.406 1 91.19 78 ALA B C 1
ATOM 1610 O O . ALA B 1 78 ? -1.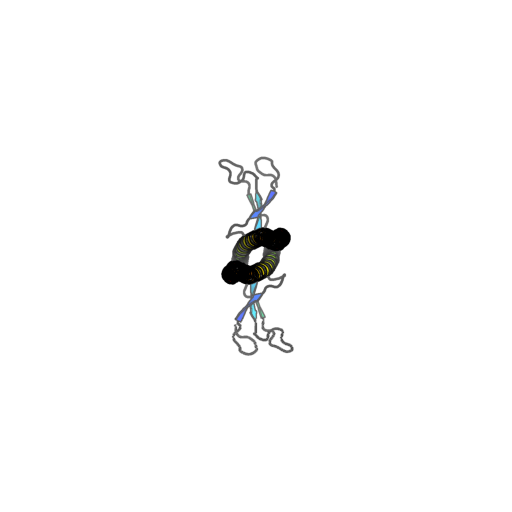676 -23.234 -7.82 1 91.19 78 ALA B O 1
ATOM 1611 N N . GLN B 1 79 ? -2.303 -21.922 -6.191 1 90.88 79 GLN B N 1
ATOM 1612 C CA . GLN B 1 79 ? -2.229 -22.984 -5.199 1 90.88 79 GLN B CA 1
ATOM 1613 C C . GLN B 1 79 ? -3.275 -24.062 -5.469 1 90.88 79 GLN B C 1
ATOM 1615 O O . GLN B 1 79 ? -2.982 -25.25 -5.391 1 90.88 79 GLN B O 1
ATOM 1620 N N . ALA B 1 80 ? -4.469 -23.625 -5.812 1 90.88 80 ALA B N 1
ATOM 1621 C CA . ALA B 1 80 ? -5.527 -24.578 -6.152 1 90.88 80 ALA B CA 1
ATOM 1622 C C . ALA B 1 80 ? -5.152 -25.406 -7.375 1 90.88 80 ALA B C 1
ATOM 1624 O O . ALA B 1 80 ? -5.371 -26.625 -7.402 1 90.88 80 ALA B O 1
ATOM 1625 N N . GLN B 1 81 ? -4.605 -24.828 -8.344 1 88.19 81 GLN B N 1
ATOM 1626 C CA . GLN B 1 81 ? -4.195 -25.516 -9.562 1 88.19 81 GLN B CA 1
ATOM 1627 C C . GLN B 1 81 ? -3.08 -26.516 -9.281 1 88.19 81 GLN B C 1
ATOM 1629 O O . GLN B 1 81 ? -3.043 -27.594 -9.875 1 88.19 81 GLN B O 1
ATOM 1634 N N . ARG B 1 82 ? -2.158 -26.219 -8.422 1 86.25 82 ARG B N 1
ATOM 1635 C CA . ARG B 1 82 ? -1.072 -27.109 -8.047 1 86.25 82 ARG B CA 1
ATOM 1636 C C . ARG B 1 82 ? -1.615 -28.406 -7.457 1 86.25 82 ARG B C 1
ATOM 1638 O O . ARG B 1 82 ? -1.134 -29.5 -7.785 1 86.25 82 ARG B O 1
ATOM 1645 N N . PHE B 1 83 ? -2.658 -28.312 -6.652 1 87.75 83 PHE B N 1
ATOM 1646 C CA . PHE B 1 83 ? -3.266 -29.5 -6.043 1 87.75 83 PHE B CA 1
ATOM 1647 C C . PHE B 1 83 ? -3.918 -30.375 -7.102 1 87.75 83 PHE B C 1
ATOM 1649 O O . PHE B 1 83 ? -3.758 -31.594 -7.086 1 87.75 83 PHE B O 1
ATOM 1656 N N . LEU B 1 84 ? -4.629 -29.797 -8.008 1 86.88 84 LEU B N 1
ATOM 1657 C CA . LEU B 1 84 ? -5.285 -30.516 -9.086 1 86.88 84 LEU B CA 1
ATOM 1658 C C . LEU B 1 84 ? -4.266 -31.234 -9.969 1 86.88 84 LEU B C 1
ATOM 1660 O O . LEU B 1 84 ? -4.434 -32.406 -10.305 1 86.88 84 LEU B O 1
ATOM 1664 N N . ARG B 1 85 ? -3.195 -30.609 -10.289 1 84.38 85 ARG B N 1
ATOM 1665 C CA . ARG B 1 85 ? -2.17 -31.188 -11.148 1 84.38 85 ARG B CA 1
ATOM 1666 C C . ARG B 1 85 ? -1.483 -32.375 -10.477 1 84.38 85 ARG B C 1
ATOM 1668 O O . ARG B 1 85 ? -1.186 -33.375 -11.117 1 84.38 85 ARG B O 1
ATOM 1675 N N . ALA B 1 86 ? -1.23 -32.156 -9.148 1 85 86 ALA B N 1
ATOM 1676 C CA . ALA B 1 86 ? -0.615 -33.219 -8.398 1 85 86 ALA B CA 1
ATOM 1677 C C . ALA B 1 86 ? -1.498 -34.469 -8.414 1 85 86 ALA B C 1
ATOM 1679 O O . ALA B 1 86 ? -1.002 -35.594 -8.562 1 85 86 ALA B O 1
ATOM 1680 N N . SER B 1 87 ? -2.832 -34.312 -8.328 1 87.62 87 SER B N 1
ATOM 1681 C CA . SER B 1 87 ? -3.779 -35.438 -8.352 1 87.62 87 SER B CA 1
ATOM 1682 C C . SER B 1 87 ? -3.797 -36.125 -9.719 1 87.62 87 SER B C 1
ATOM 1684 O O . SER B 1 87 ? -3.801 -37.344 -9.812 1 87.62 87 SER B O 1
ATOM 1686 N N . VAL B 1 88 ? -3.732 -35.312 -10.766 1 83.94 88 VAL B N 1
ATOM 1687 C CA . VAL B 1 88 ? -3.746 -35.844 -12.133 1 83.94 88 VAL B CA 1
ATOM 1688 C C . VAL B 1 88 ? -2.463 -36.625 -12.398 1 83.94 88 VAL B C 1
ATOM 1690 O O . VAL B 1 88 ? -2.498 -37.719 -12.984 1 83.94 88 VAL B O 1
ATOM 1693 N N . MET B 1 89 ? -1.279 -36.125 -11.969 1 83.75 89 MET B N 1
ATOM 1694 C CA . MET B 1 89 ? 0.005 -36.812 -12.141 1 83.75 89 MET B CA 1
ATOM 1695 C C . MET B 1 89 ? 0.02 -38.125 -11.406 1 83.75 89 MET B C 1
ATOM 1697 O O . MET B 1 89 ? 0.509 -39.125 -11.938 1 83.75 89 MET B O 1
ATOM 1701 N N . GLY B 1 90 ? -0.547 -38.094 -10.133 1 85.19 90 GLY B N 1
ATOM 1702 C CA . GLY B 1 90 ? -0.644 -39.344 -9.391 1 85.19 90 GLY B CA 1
ATOM 1703 C C . GLY B 1 90 ? -1.497 -40.406 -10.086 1 85.19 90 GLY B C 1
ATOM 1704 O O . GLY B 1 90 ? -1.127 -41.562 -10.148 1 85.19 90 GLY B O 1
ATOM 1705 N N . SER B 1 91 ? -2.6 -40.062 -10.727 1 86.31 91 SER B N 1
ATOM 1706 C CA . SER B 1 91 ? -3.486 -40.969 -11.445 1 86.31 91 SER B CA 1
ATOM 1707 C C . SER B 1 91 ? -2.809 -41.531 -12.688 1 86.31 91 SER B C 1
ATOM 1709 O O . SER B 1 91 ? -2.992 -42.719 -13.023 1 86.31 91 SER B O 1
ATOM 1711 N N . ARG B 1 92 ? -1.992 -40.75 -13.367 1 81.38 92 ARG B N 1
ATOM 1712 C CA . ARG B 1 92 ? -1.282 -41.219 -14.555 1 81.38 92 ARG B CA 1
ATOM 1713 C C . ARG B 1 92 ? -0.223 -42.25 -14.195 1 81.38 92 ARG B C 1
ATOM 1715 O O . ARG B 1 92 ? -0.071 -43.25 -14.891 1 81.38 92 ARG B O 1
ATOM 1722 N N . ILE B 1 93 ? 0.519 -41.844 -13.055 1 84.56 93 ILE B N 1
ATOM 1723 C CA . ILE B 1 93 ? 1.523 -42.812 -12.586 1 84.56 93 ILE B CA 1
ATOM 1724 C C . ILE B 1 93 ? 0.854 -44.125 -12.227 1 84.56 93 ILE B C 1
ATOM 1726 O O . ILE B 1 93 ? 1.341 -45.188 -12.594 1 84.56 93 ILE B O 1
ATOM 1730 N N . PHE B 1 94 ? -0.376 -44.094 -11.633 1 87.44 94 PHE B N 1
ATOM 1731 C CA . PHE B 1 94 ? -1.144 -45.281 -11.266 1 87.44 94 PHE B CA 1
ATOM 1732 C C . PHE B 1 94 ? -1.584 -46.031 -12.508 1 87.44 94 PHE B C 1
ATOM 1734 O O . PHE B 1 94 ? -1.443 -47.25 -12.562 1 87.44 94 PHE B O 1
ATOM 1741 N N . LEU B 1 95 ? -2.008 -45.344 -13.547 1 84.12 95 LEU B N 1
ATOM 1742 C CA . LEU B 1 95 ? -2.453 -45.938 -14.789 1 84.12 95 LEU B CA 1
ATOM 1743 C C . LEU B 1 95 ? -1.289 -46.625 -15.516 1 84.12 95 LEU B C 1
ATOM 1745 O O . LEU B 1 95 ? -1.438 -47.719 -16.062 1 84.12 95 LEU B O 1
ATOM 1749 N N . THR B 1 96 ? -0.084 -45.969 -15.492 1 82.75 96 THR B N 1
ATOM 1750 C CA . THR B 1 96 ? 1.104 -46.5 -16.141 1 82.75 96 THR B CA 1
ATOM 1751 C C . THR B 1 96 ? 1.562 -47.781 -15.438 1 82.75 96 THR B C 1
ATOM 1753 O O . THR B 1 96 ? 1.934 -48.75 -16.094 1 82.75 96 THR B O 1
ATOM 1756 N N . VAL B 1 97 ? 1.509 -47.781 -14.062 1 86 97 VAL B N 1
ATOM 1757 C CA . VAL B 1 97 ? 1.881 -48.969 -13.289 1 86 97 VAL B CA 1
ATOM 1758 C C . VAL B 1 97 ? 0.888 -50.094 -13.555 1 86 97 VAL B C 1
ATOM 1760 O O . VAL B 1 97 ? 1.283 -51.25 -13.742 1 86 97 VAL B O 1
ATOM 1763 N N . LEU B 1 98 ? -0.447 -49.781 -13.75 1 85.12 98 LEU B N 1
ATOM 1764 C CA . LEU B 1 98 ? -1.488 -50.75 -14.023 1 85.12 98 LEU B CA 1
ATOM 1765 C C . LEU B 1 98 ? -1.317 -51.344 -15.422 1 85.12 98 LEU B C 1
ATOM 1767 O O . LEU B 1 98 ? -1.446 -52.562 -15.609 1 85.12 98 LEU B O 1
ATOM 1771 N N . LEU B 1 99 ? -0.938 -50.438 -16.391 1 80.19 99 LEU B N 1
ATOM 1772 C CA . LEU B 1 99 ? -0.711 -50.906 -17.766 1 80.19 99 LEU B CA 1
ATOM 1773 C C . LEU B 1 99 ? 0.513 -51.812 -17.844 1 80.19 99 LEU B C 1
ATOM 1775 O O . LEU B 1 99 ? 0.495 -52.812 -18.531 1 80.19 99 LEU B O 1
ATOM 1779 N N . GLY B 1 100 ? 1.566 -51.5 -17.078 1 80.06 100 GLY B N 1
ATOM 1780 C CA . GLY B 1 100 ? 2.746 -52.344 -17.016 1 80.06 100 GLY B CA 1
ATOM 1781 C C . GLY B 1 100 ? 2.477 -53.688 -16.391 1 80.06 100 GLY B C 1
ATOM 1782 O O . GLY B 1 100 ? 2.965 -54.719 -16.875 1 80.06 100 GLY B O 1
ATOM 1783 N N . MET B 1 101 ? 1.618 -53.75 -15.359 1 86.06 101 MET B N 1
ATOM 1784 C CA . MET B 1 101 ? 1.25 -55 -14.711 1 86.06 101 MET B CA 1
ATOM 1785 C C . MET B 1 101 ? 0.393 -55.844 -15.633 1 86.06 101 MET B C 1
ATOM 1787 O O . MET B 1 101 ? 0.538 -57.094 -15.656 1 86.06 101 MET B O 1
ATOM 1791 N N . LEU B 1 102 ? -0.388 -55.219 -16.5 1 79.19 102 LEU B N 1
ATOM 1792 C CA . LEU B 1 102 ? -1.229 -55.938 -17.453 1 79.19 102 LEU B CA 1
ATOM 1793 C C . LEU B 1 102 ? -0.389 -56.531 -18.578 1 79.19 102 LEU B C 1
ATOM 1795 O O . LEU B 1 102 ? -0.625 -57.688 -19 1 79.19 102 LEU B O 1
ATOM 1799 N N . ILE B 1 103 ? 0.631 -55.844 -18.969 1 74 103 ILE B N 1
ATOM 1800 C CA . ILE B 1 103 ? 1.511 -56.312 -20.031 1 74 103 ILE B CA 1
ATOM 1801 C C . ILE B 1 103 ? 2.344 -57.469 -19.531 1 74 103 ILE B C 1
ATOM 1803 O O . ILE B 1 103 ? 2.508 -58.469 -20.234 1 74 103 ILE B O 1
ATOM 1807 N N . LEU B 1 104 ? 2.82 -57.438 -18.312 1 78.19 104 LEU B N 1
ATOM 1808 C CA . LEU B 1 104 ? 3.598 -58.5 -17.734 1 78.19 104 LEU B CA 1
ATOM 1809 C C . LEU B 1 104 ? 2.74 -59.75 -17.547 1 78.19 104 LEU B C 1
ATOM 1811 O O . LEU B 1 104 ? 3.207 -60.875 -17.797 1 78.19 104 LEU B O 1
ATOM 1815 N N . GLU B 1 105 ? 1.474 -59.656 -17.312 1 81.62 105 GLU B N 1
ATOM 1816 C CA . GLU B 1 105 ? 0.556 -60.781 -17.172 1 81.62 105 GLU B CA 1
ATOM 1817 C C . GLU B 1 105 ? 0.216 -61.406 -18.531 1 81.62 105 GLU B C 1
ATOM 1819 O O . GLU B 1 105 ? 0.097 -62.625 -18.656 1 81.62 105 GLU B O 1
ATOM 1824 N N . TRP B 1 106 ? 0.148 -60.562 -19.453 1 74.38 106 TRP B N 1
ATOM 1825 C CA . TRP B 1 106 ? -0.138 -61.062 -20.797 1 74.38 106 TRP B CA 1
ATOM 1826 C C . TRP B 1 106 ? 1.042 -61.844 -21.359 1 74.38 106 TRP B C 1
ATOM 1828 O O . TRP B 1 106 ? 0.858 -62.906 -21.984 1 74.38 106 TRP B O 1
ATOM 1838 N N . ARG B 1 107 ? 2.227 -61.438 -21.062 1 71.75 107 ARG B N 1
ATOM 1839 C CA . ARG B 1 107 ? 3.43 -62.125 -21.516 1 71.75 107 ARG B CA 1
ATOM 1840 C C . ARG B 1 107 ? 3.557 -63.5 -20.844 1 71.75 107 ARG B C 1
ATOM 1842 O O . ARG B 1 107 ? 3.91 -64.5 -21.5 1 71.75 107 ARG B O 1
ATOM 1849 N N . ASP B 1 108 ? 3.174 -63.625 -19.734 1 72.75 108 ASP B N 1
ATOM 1850 C CA . ASP B 1 108 ? 3.277 -64.875 -19 1 72.75 108 ASP B CA 1
ATOM 1851 C C . ASP B 1 108 ? 2.172 -65.812 -19.406 1 72.75 108 ASP B C 1
ATOM 1853 O O . ASP B 1 108 ? 2.387 -67.062 -19.453 1 72.75 108 ASP B O 1
ATOM 1857 N N . SER B 1 109 ? 1.086 -65.312 -19.844 1 66 109 SER B N 1
ATOM 1858 C CA . SER B 1 109 ? 0.006 -66.188 -20.281 1 66 109 SER B CA 1
ATOM 1859 C C . SER B 1 109 ? 0.257 -66.75 -21.688 1 66 109 SER B C 1
ATOM 1861 O O . SER B 1 109 ? -0.127 -67.875 -22.016 1 66 109 SER B O 1
ATOM 1863 N N . GLY B 1 110 ? 0.797 -65.875 -22.5 1 58 110 GLY B N 1
ATOM 1864 C CA . GLY B 1 110 ? 1.162 -66.375 -23.812 1 58 110 GLY B CA 1
ATOM 1865 C C . GLY B 1 110 ? 2.268 -67.438 -23.781 1 58 110 GLY B C 1
ATOM 1866 O O . GLY B 1 110 ? 2.293 -68.375 -24.594 1 58 110 GLY B O 1
ATOM 1867 N N . SER B 1 111 ? 3.156 -67.375 -22.906 1 59.19 111 SER B N 1
ATOM 1868 C CA . SER B 1 111 ? 4.199 -68.375 -22.766 1 59.19 111 SER B CA 1
ATOM 1869 C C . SER B 1 111 ? 3.621 -69.688 -22.25 1 59.19 111 SER B C 1
ATOM 1871 O O . SER B 1 111 ? 4.039 -70.812 -22.688 1 59.19 111 SER B O 1
ATOM 1873 N N . SER B 1 112 ? 2.633 -69.688 -21.453 1 59.56 112 SER B N 1
ATOM 1874 C CA . SER B 1 112 ? 2.066 -70.938 -20.953 1 59.56 112 SER B CA 1
ATOM 1875 C C . SER B 1 112 ? 1.205 -71.562 -22.016 1 59.56 112 SER B C 1
ATOM 1877 O O . SER B 1 112 ? 1.157 -72.812 -22.094 1 59.56 112 SER B O 1
ATOM 1879 N N . LYS B 1 113 ? 0.501 -70.875 -22.781 1 59.94 113 LYS B N 1
ATOM 1880 C CA . LYS B 1 113 ? -0.257 -71.562 -23.828 1 59.94 113 LYS B CA 1
ATOM 1881 C C . LYS B 1 113 ? 0.675 -72.188 -24.859 1 59.94 113 LYS B C 1
ATOM 1883 O O . LYS B 1 113 ? 0.388 -73.25 -25.375 1 59.94 113 LYS B O 1
ATOM 1888 N N . ASN B 1 114 ? 1.685 -71.625 -25.031 1 55.06 114 ASN B N 1
ATOM 1889 C CA . ASN B 1 114 ? 2.607 -72.25 -25.969 1 55.06 114 ASN B CA 1
ATOM 1890 C C . ASN B 1 114 ? 3.23 -73.5 -25.391 1 55.06 114 ASN B C 1
ATOM 1892 O O . ASN B 1 114 ? 3.479 -74.438 -26.109 1 55.06 114 ASN B O 1
ATOM 1896 N N . VAL B 1 115 ? 3.428 -73.5 -24.156 1 57.75 115 VAL B N 1
ATOM 1897 C CA . VAL B 1 115 ? 4 -74.75 -23.594 1 57.75 115 VAL B CA 1
ATOM 1898 C C . VAL B 1 115 ? 2.943 -75.812 -23.547 1 57.75 115 VAL B C 1
ATOM 1900 O O . VAL B 1 115 ? 3.242 -77 -23.828 1 57.75 115 VAL B O 1
ATOM 1903 N N . LYS B 1 116 ? 1.811 -75.562 -23.25 1 60.72 116 LYS B N 1
ATOM 1904 C CA . LYS B 1 116 ? 0.798 -76.625 -23.234 1 60.72 116 LYS B CA 1
ATOM 1905 C C . LYS B 1 116 ? 0.515 -77.125 -24.641 1 60.72 116 LYS B C 1
ATOM 1907 O O . LYS B 1 116 ? 0.3 -78.312 -24.828 1 60.72 116 LYS B O 1
ATOM 1912 N N . LEU B 1 117 ? 0.598 -76.375 -25.578 1 56.81 117 LEU B N 1
ATOM 1913 C CA . LEU B 1 117 ? 0.424 -76.812 -26.953 1 56.81 117 LEU B CA 1
ATOM 1914 C C . LEU B 1 117 ? 1.606 -77.688 -27.391 1 56.81 117 LEU B C 1
ATOM 1916 O O . LEU B 1 117 ? 1.438 -78.625 -28.141 1 56.81 117 LEU B O 1
ATOM 1920 N N . ALA B 1 118 ? 2.693 -77.375 -26.797 1 60.94 118 ALA B N 1
ATOM 1921 C CA . ALA B 1 118 ? 3.859 -78.188 -27.141 1 60.94 118 ALA B CA 1
ATOM 1922 C C . ALA B 1 118 ? 3.797 -79.562 -26.469 1 60.94 118 ALA B C 1
ATOM 1924 O O . ALA B 1 118 ? 4.266 -80.562 -27.031 1 60.94 118 ALA B O 1
ATOM 1925 N N . LEU B 1 119 ? 3.195 -79.5 -25.375 1 58.47 119 LEU B N 1
ATOM 1926 C CA . LEU B 1 119 ? 3.145 -80.812 -24.672 1 58.47 119 LEU B CA 1
ATOM 1927 C C . LEU B 1 119 ? 1.978 -81.625 -25.188 1 58.47 119 LEU B C 1
ATOM 1929 O O . LEU B 1 119 ? 1.886 -82.812 -24.875 1 58.47 119 LEU B O 1
ATOM 1933 N N . THR B 1 120 ? 1.104 -81.062 -25.828 1 59.09 120 THR B N 1
ATOM 1934 C CA . THR B 1 120 ? 0.001 -81.875 -26.328 1 59.09 120 THR B CA 1
ATOM 1935 C C . THR B 1 120 ? 0.295 -82.375 -27.734 1 59.09 120 THR B C 1
ATOM 1937 O O . THR B 1 120 ? -0.502 -83.125 -28.297 1 59.09 120 THR B O 1
ATOM 1940 N N . PHE B 1 121 ? 1.303 -81.938 -28.328 1 46.81 121 PHE B N 1
ATOM 1941 C CA . PHE B 1 121 ? 1.693 -82.688 -29.5 1 46.81 121 PHE B CA 1
ATOM 1942 C C . PHE B 1 121 ? 2.812 -83.688 -29.156 1 46.81 121 PHE B C 1
ATOM 1944 O O . PHE B 1 121 ? 3.689 -83.375 -28.344 1 46.81 121 PHE B O 1
#

Radius of gyration: 38.57 Å; Cα contacts (8 Å, |Δi|>4): 248; chains: 2; bounding box: 66×114×67 Å

Foldseek 3Di:
DAFPVRDFWDWDADCDLQGRRWIKTDDPCDPPVVTGPDIGTPDDGDDPVVSVVRVVVVVVVVVVVVVVVVVVVVVVVVVVVVVVVVVVVVVVVVVVVVVVVVVVVVVVVVVVVVVVVVVVD/DAFPVRDFWDWDADCDLQGRRWIKTDDPCDPPVVTGPDIGTPDDGDDPVVSVVRVVVVVVVVVVVVVVVVVVVVVVVVVVVVVVVVVVVVVVVVVVVVVVVVVVVVVVVVVVVVVVVVVVD

Sequence (242 aa):
PICHCGNQCRLTTSWTDNNPGRRFWGCANYGVRRGCAFFEWYDPQVCERSKIVICGLLKRLRKEEEENRKLKKKVGAAQAQRFLRASVMGSRIFLTVLLGMLILEWRDSGSSKNVKLALTFPICHCGNQCRLTTSWTDNNPGRRFWGCANYGVRRGCAFFEWYDPQVCERSKIVICGLLKRLRKEEEENRKLKKKVGAAQAQRFLRASVMGSRIFLTVLLGMLILEWRDSGSSKNVKLALTF

Secondary structure (DSSP, 8-state):
-B-TTS-BPEEEE--STTSTT-EEEE-TTTTSTT----EEE-SPPPPHHHHHHHHHHHHHHHHHHHHHHHHHHHHHHHHHHHHHHHHHHHHHHHHHHHHHHHHHHHHHHHHHHHHHHHHH-/-B-TTS-BPEEEE--STTSTT-EEEE-TTTTSTT----EEESSPPPPHHHHHHHHHHHHHHHHHHHHHHHHHHHHHHHHHHHHHHHHHHHHHHHHHHHHHHHHHHHHHHHHHHHHHHHHH-

pLDDT: mean 87.83, std 12.35, range [46.81, 98.75]

Nearest PDB structures (foldseek):
  7fik-assembly1_B  TM=3.018E-01  e=9.727E+00  Xenopus laevis
  7fik-assembly1_B  TM=3.019E-01  e=9.727E+00  Xenopus laevis

Solvent-accessible surface area (backbone atoms only — not comparable to full-atom values): 13342 Å² total; per-residue (Å²): 102,68,33,91,85,71,43,78,36,51,82,40,71,35,76,47,76,84,40,58,68,34,34,25,34,32,33,92,43,44,84,41,88,95,37,50,76,41,69,43,74,70,48,74,85,72,52,69,67,56,34,54,47,44,52,49,49,52,52,52,37,52,52,45,51,51,50,36,52,52,41,52,50,50,43,52,50,49,54,55,50,51,54,53,50,53,52,52,52,52,50,49,54,51,50,52,53,51,52,50,54,51,51,57,51,50,54,54,51,55,53,49,52,52,50,53,55,54,69,71,96,101,69,33,89,85,71,41,78,36,50,83,40,71,35,77,46,78,83,40,58,68,35,35,27,35,31,33,92,43,44,83,41,85,96,38,48,76,40,69,42,74,69,48,74,84,70,52,69,67,57,34,53,48,45,51,49,50,52,54,51,37,52,51,46,51,52,50,36,52,52,41,52,50,51,44,51,51,51,53,54,50,52,55,53,51,52,53,53,51,53,51,49,54,50,49,51,53,51,52,52,54,51,52,56,52,50,54,55,50,56,54,49,53,52,47,53,56,53,67,71,96

Organism: Prunus persica (NCBI:txid3760)